Protein AF-A0A1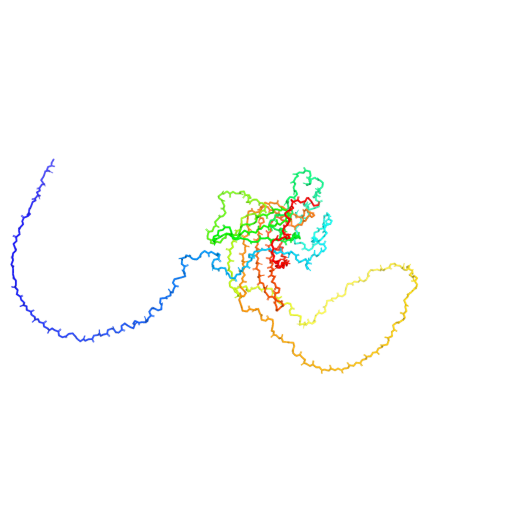F2RBI7-F1 (afdb_monomer)

Foldseek 3Di:
DDDDDDDDDDDDDDDDDDDDDDDDDDDDDPPPPPPPPPPVPPDPDPPQFCQNVDLDDPAFKWFFDPPPPCVQLVDPDAQQDCPLALWDPQLSVQSNPDDLVVCVVVVVLCLCCAQLRVLSHGFMWHWDAPDSFWIWIAGQAARDIEIEGEDDDDDDDDDAAPERHADKYKDKFWPPNDPPPPPPPPPDDDDDDDDDDDDDDDDDDDDDDDDDDDDDDDDDDDDDDPDDDDPDPPPPPRKIKMKMKGARHPWGANGLSRRIAHSRKIKIKIWTWDQDPVRKIKIKIWMWIDGPRTGPHTSIDIIMITHDPHCPRSHHDHRGHD

Secondary structure (DSSP, 8-state):
-------------------------PPP-----------------TT--TTTT-SS---EEEEEE--SSHHHHTSPPPTT--TTS-B-HHHHHHHHH--HHHHHHTT-TTGGGSHHHHTTS-SEEEEEEEETTEEEEEESBT--EEEEEESS-PPPSSSS---TT-EEEEEEE-TT------------------PPPPP-PPPP--PPPP--PPP---------------------TT--EEEEEEESPPSEEEETTTEEE-TT-EEEEEEEEEE-TTS-EEEEEEEEEE-TTTBSS-EEEEEEEEE-SSGGG---B-----

Sequence (322 aa):
MHERTLRKRTLPLLMSAAAFSLTIGTLGYTSVAAQAPAAAAQAPAAGRGAQQAAVIDLTGTWVSVVTEDWRWRMVTPPKGDVSSLPINAEGRRVADTWDPAKDTAEGNACRSYGAAALMRVPGRLRFSWQDENTLKMEADAGTQTRLFRFGDVQPPAGTGDAGWQGFSTAIFEPAGARGFGIPAGGGGGRGGAAPAAPAAGAPAAGAPPAGAPPAAGAGGGRGGGRGAAPAGGGRGPGGGSMRVDTSRLKAGYLRKNGVPYSDRATMIEFFDRMTEPNGDVWFVVTTIVRDPVYINGDFITSTHFKREPNDSKFSPKPCVAS

Solvent-accessible surface area (backbone atoms only — not comparable to full-atom values): 20082 Å² total; per-residue (Å²): 133,82,88,84,89,83,85,89,78,90,85,91,85,85,88,77,90,83,88,79,91,78,89,75,89,74,80,85,79,79,78,78,72,79,75,66,78,75,72,72,72,74,68,79,74,86,82,67,42,50,66,78,66,51,56,62,85,71,69,46,27,28,36,56,47,84,84,54,66,50,72,63,51,78,35,78,47,57,76,57,69,56,81,98,52,49,60,30,74,60,24,48,53,51,16,60,68,52,48,58,69,59,40,45,73,73,66,48,23,51,31,43,48,14,54,88,14,35,80,63,52,72,44,36,40,36,29,44,71,80,51,53,40,30,44,33,38,36,31,17,59,38,61,40,68,41,58,36,32,43,71,99,72,76,74,74,92,77,91,67,58,51,44,50,50,24,42,33,38,35,49,76,40,61,59,82,71,73,80,73,83,66,77,76,83,75,88,77,88,79,94,76,92,77,83,88,80,86,89,79,88,83,86,84,89,82,89,81,88,88,89,79,86,83,88,79,82,89,82,90,80,91,78,91,73,93,71,78,74,79,88,70,85,68,78,62,95,69,47,19,30,40,40,34,46,31,35,39,22,38,58,29,16,61,39,57,39,42,36,52,41,43,47,76,23,37,36,39,35,38,40,39,60,48,70,47,98,88,69,52,43,37,39,37,38,42,38,38,38,41,26,88,75,23,34,78,48,74,43,72,48,71,41,42,30,38,61,46,98,56,62,88,81,67,60,74,37,71,47,61,55,92

pLDDT: mean 74.96, std 27.13, range [26.33, 98.81]

Radius of gyration: 34.88 Å; Cα contacts (8 Å, |Δi|>4): 529; chains: 1; bounding box: 132×64×60 Å

Mean predicted aligned error: 16.41 Å

Nearest PDB structures (foldseek):
  4k02-assembly1_A  TM=5.905E-01  e=1.894E+00  Arabidopsis thaliana
  2q2b-assembly1_A  TM=4.784E-01  e=1.335E+00  Mus musculus
  2qq2-assembly2_H  TM=5.014E-01  e=2.008E+00  Homo sapiens
  2erv-assembly2_B  TM=3.712E-01  e=9.154E+00  Pseudomonas aeruginosa

Structure (mmCIF, N/CA/C/O backbone):
data_AF-A0A1F2RBI7-F1
#
_entry.id   AF-A0A1F2RBI7-F1
#
loop_
_atom_site.group_PDB
_atom_site.id
_atom_site.type_symbol
_atom_site.label_atom_id
_atom_site.label_alt_id
_atom_site.label_comp_id
_atom_site.label_asym_id
_atom_site.label_entity_id
_atom_site.label_seq_id
_atom_site.pdbx_PDB_ins_code
_atom_site.Cartn_x
_atom_site.Cartn_y
_atom_site.Cartn_z
_atom_site.occupancy
_atom_site.B_iso_or_equiv
_atom_site.auth_seq_id
_atom_site.auth_comp_id
_atom_site.auth_asym_id
_atom_site.auth_atom_id
_atom_site.pdbx_PDB_model_num
ATOM 1 N N . MET A 1 1 ? -77.407 20.129 -33.918 1.00 38.94 1 MET A N 1
ATOM 2 C CA . MET A 1 1 ? -78.406 19.120 -33.509 1.00 38.94 1 MET A CA 1
ATOM 3 C C . MET A 1 1 ? -78.231 18.879 -32.016 1.00 38.94 1 MET A C 1
ATOM 5 O O . MET A 1 1 ? -77.104 18.620 -31.631 1.00 38.94 1 MET A O 1
ATOM 9 N N . HIS A 1 2 ? -79.308 19.095 -31.243 1.00 40.28 2 HIS A N 1
ATOM 10 C CA . HIS A 1 2 ? -79.580 18.759 -29.822 1.00 40.28 2 HIS A CA 1
ATOM 11 C C . HIS A 1 2 ? -78.390 18.735 -28.839 1.00 40.28 2 HIS A C 1
ATOM 13 O O . HIS A 1 2 ? -77.538 17.866 -28.922 1.00 40.28 2 HIS A O 1
ATOM 19 N N . GLU A 1 3 ? -78.194 19.673 -27.905 1.00 38.56 3 GLU A N 1
ATOM 20 C CA . GLU A 1 3 ? -79.081 20.275 -26.885 1.00 38.56 3 GLU A CA 1
ATOM 21 C C . GLU A 1 3 ? -79.706 19.273 -25.885 1.00 38.56 3 GLU A C 1
ATOM 23 O O . GLU A 1 3 ? -80.394 18.344 -26.298 1.00 38.56 3 GLU A O 1
ATOM 28 N N . ARG A 1 4 ? -79.557 19.613 -24.584 1.00 45.34 4 ARG A N 1
ATOM 29 C CA . ARG A 1 4 ? -80.299 19.200 -23.360 1.00 45.34 4 ARG A CA 1
ATOM 30 C C . ARG A 1 4 ? -79.550 18.224 -22.437 1.00 45.34 4 ARG A C 1
ATOM 32 O O . ARG A 1 4 ? -79.426 17.053 -22.746 1.00 45.34 4 ARG A O 1
ATOM 39 N N . THR A 1 5 ? -78.884 18.648 -21.351 1.00 43.41 5 THR A N 1
ATOM 40 C CA . THR A 1 5 ? -79.305 19.441 -20.161 1.00 43.41 5 THR A CA 1
ATOM 41 C C . THR A 1 5 ? -80.283 18.690 -19.253 1.00 43.41 5 THR A C 1
ATOM 43 O O . THR A 1 5 ? -81.377 18.382 -19.701 1.00 43.41 5 THR A O 1
ATOM 46 N N . LEU A 1 6 ? -79.912 18.500 -17.973 1.00 46.31 6 LEU A N 1
ATOM 47 C CA . LEU A 1 6 ? -80.677 18.814 -16.736 1.00 46.31 6 LEU A CA 1
ATOM 48 C C . LEU A 1 6 ? -80.031 18.063 -15.545 1.00 46.31 6 LEU A C 1
ATOM 50 O O . LEU A 1 6 ? -80.054 16.844 -15.510 1.00 46.31 6 LEU A O 1
ATOM 54 N N . ARG A 1 7 ? -79.205 18.667 -14.675 1.00 45.25 7 ARG A N 1
ATOM 55 C CA . ARG A 1 7 ? -79.444 19.644 -13.584 1.00 45.25 7 ARG A CA 1
ATOM 56 C C . ARG A 1 7 ? -80.392 19.165 -12.462 1.00 45.25 7 ARG A C 1
ATOM 58 O O . ARG A 1 7 ? -81.574 18.988 -12.716 1.00 45.25 7 ARG A O 1
ATOM 65 N N . LYS A 1 8 ? -79.866 19.306 -11.225 1.00 38.12 8 LYS A N 1
ATOM 66 C CA . LYS A 1 8 ? -80.534 19.704 -9.951 1.00 38.12 8 LYS A CA 1
ATOM 67 C C . LYS A 1 8 ? -81.322 18.589 -9.228 1.00 38.12 8 LYS A C 1
ATOM 69 O O . LYS A 1 8 ? -81.902 17.756 -9.890 1.00 38.12 8 LYS A O 1
ATOM 74 N N . ARG A 1 9 ? -81.451 18.519 -7.894 1.00 45.91 9 ARG A N 1
ATOM 75 C CA . ARG A 1 9 ? -81.135 19.383 -6.730 1.00 45.91 9 ARG A CA 1
ATOM 76 C C . ARG A 1 9 ? -81.413 18.547 -5.447 1.00 45.91 9 ARG A C 1
ATOM 78 O O . ARG A 1 9 ? -82.350 17.764 -5.466 1.00 45.91 9 ARG A O 1
ATOM 85 N N . THR A 1 10 ? -80.630 18.756 -4.377 1.00 41.06 10 THR A N 1
ATOM 86 C CA . THR A 1 10 ? -81.033 19.005 -2.953 1.00 41.06 10 THR A CA 1
ATOM 87 C C . THR A 1 10 ? -82.525 18.824 -2.590 1.00 41.06 10 THR A C 1
ATOM 89 O O . THR A 1 10 ? -83.346 19.350 -3.332 1.00 41.06 10 THR A O 1
ATOM 92 N N . LEU A 1 11 ? -83.001 18.304 -1.443 1.00 36.59 11 LEU A N 1
ATOM 93 C CA . LEU A 1 11 ? -82.505 18.026 -0.070 1.00 36.59 11 LEU A CA 1
ATOM 94 C C . LEU A 1 11 ? -83.680 17.292 0.696 1.00 36.59 11 LEU A C 1
ATOM 96 O O . LEU A 1 11 ? -84.552 16.760 0.019 1.00 36.59 11 LEU A O 1
ATOM 100 N N . PRO A 1 12 ? -83.807 17.349 2.042 1.00 63.62 12 PRO A N 1
ATOM 101 C CA . PRO A 1 12 ? -83.695 16.291 3.071 1.00 63.62 12 PRO A CA 1
ATOM 102 C C . PRO A 1 12 ? -85.041 15.706 3.598 1.00 63.62 12 PRO A C 1
ATOM 104 O O . PRO A 1 12 ? -86.096 16.139 3.161 1.00 63.62 12 PRO A O 1
ATOM 107 N N . LEU A 1 13 ? -85.003 14.785 4.581 1.00 39.41 13 LEU A N 1
ATOM 108 C CA . LEU A 1 13 ? -85.890 14.654 5.778 1.00 39.41 13 LEU A CA 1
ATOM 109 C C . LEU A 1 13 ? -85.641 13.262 6.425 1.00 39.41 13 LEU A C 1
ATOM 111 O O . LEU A 1 13 ? -85.651 12.266 5.716 1.00 39.41 13 LEU A O 1
ATOM 115 N N . LEU A 1 14 ? -85.151 13.157 7.669 1.00 37.91 14 LEU A N 1
ATOM 116 C CA . LEU A 1 14 ? -85.850 13.137 8.978 1.00 37.91 14 LEU A CA 1
ATOM 117 C C . LEU A 1 14 ? -86.466 11.780 9.393 1.00 37.91 14 LEU A C 1
ATOM 119 O O . LEU A 1 14 ? -87.305 11.241 8.686 1.00 37.91 14 LE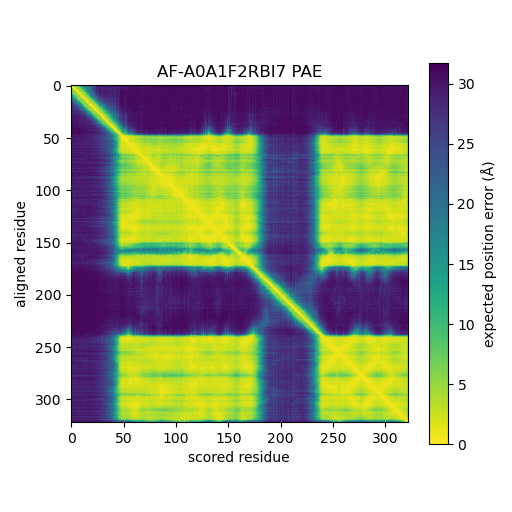U A O 1
ATOM 123 N N . MET A 1 15 ? -86.129 11.396 10.639 1.00 32.00 15 MET A N 1
ATOM 124 C CA . MET A 1 15 ? -86.837 10.493 11.573 1.00 32.00 15 MET A CA 1
ATOM 125 C C . MET A 1 15 ? -86.872 8.995 11.233 1.00 32.00 15 MET A C 1
ATOM 127 O O . MET A 1 15 ? -86.922 8.617 10.078 1.00 32.00 15 MET A O 1
ATOM 131 N N . SER A 1 16 ? -86.925 8.035 12.154 1.00 33.19 16 SER A N 1
ATOM 132 C CA . SER A 1 16 ? -86.711 7.912 13.603 1.00 33.19 16 SER A CA 1
ATOM 133 C C . SER A 1 16 ? -86.818 6.404 13.902 1.00 33.19 16 SER A C 1
ATOM 135 O O . SER A 1 16 ? -87.582 5.713 13.240 1.00 33.19 16 SER A O 1
ATOM 137 N N . ALA A 1 17 ? -86.055 5.938 14.894 1.00 38.84 17 ALA A N 1
ATOM 138 C CA . ALA A 1 17 ? -86.265 4.785 15.786 1.00 38.84 17 ALA A CA 1
ATOM 139 C C . ALA A 1 17 ? -87.112 3.566 15.338 1.00 38.84 17 ALA A C 1
ATOM 141 O O . ALA A 1 17 ? -88.310 3.682 15.119 1.00 38.84 17 ALA A O 1
ATOM 142 N N . ALA A 1 18 ? -86.542 2.362 15.466 1.00 37.06 18 ALA A N 1
ATOM 143 C CA . ALA A 1 18 ? -86.996 1.369 16.453 1.00 37.06 18 ALA A CA 1
ATOM 144 C C . ALA A 1 18 ? -86.119 0.108 16.413 1.00 37.06 18 ALA A C 1
ATOM 146 O O . ALA A 1 18 ? -85.769 -0.408 15.355 1.00 37.06 18 ALA A O 1
ATOM 147 N N . ALA A 1 19 ? -85.770 -0.366 17.604 1.00 45.41 19 ALA A N 1
ATOM 148 C CA . ALA A 1 19 ? -85.013 -1.576 17.856 1.00 45.41 19 ALA A CA 1
ATOM 149 C C . ALA A 1 19 ? -85.820 -2.841 17.533 1.00 45.41 19 ALA A C 1
ATOM 151 O O . ALA A 1 19 ? -87.002 -2.917 17.854 1.00 45.41 19 ALA A O 1
ATOM 152 N N . PHE A 1 20 ? -85.139 -3.869 17.031 1.00 38.97 20 PHE A N 1
ATOM 153 C CA . PHE A 1 20 ? -85.496 -5.259 17.301 1.00 38.97 20 PHE A CA 1
ATOM 154 C C . PHE A 1 20 ? -84.207 -6.057 17.492 1.00 38.97 20 PHE A C 1
ATOM 156 O O . PHE A 1 20 ? -83.477 -6.352 16.547 1.00 38.97 20 PHE A O 1
ATOM 163 N N . SER A 1 21 ? -83.910 -6.356 18.754 1.00 40.97 21 SER A N 1
ATOM 164 C CA . SER A 1 21 ? -82.877 -7.310 19.136 1.00 40.97 21 SER A CA 1
ATOM 165 C C . SE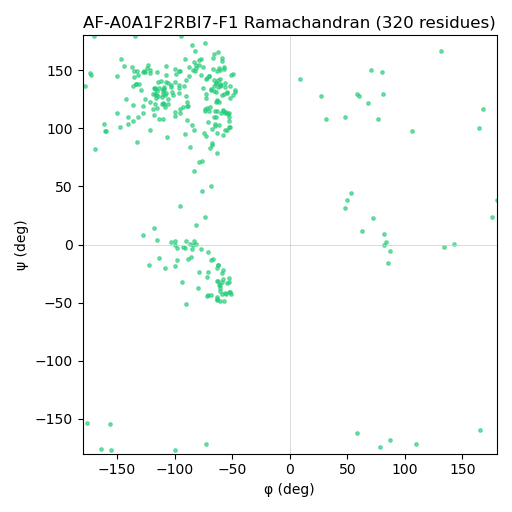R A 1 21 ? -83.366 -8.714 18.800 1.00 40.97 21 SER A C 1
ATOM 167 O O . SER A 1 21 ? -84.344 -9.179 19.381 1.00 40.97 21 SER A O 1
ATOM 169 N N . LEU A 1 22 ? -82.665 -9.402 17.900 1.00 40.25 22 LEU A N 1
ATOM 170 C CA . LEU A 1 22 ? -82.751 -10.851 17.756 1.00 40.25 22 LEU A CA 1
ATOM 171 C C . LEU A 1 22 ? -81.350 -11.429 17.961 1.00 40.25 22 LEU A C 1
ATOM 173 O O . LEU A 1 22 ? -80.493 -11.396 17.082 1.00 40.25 22 LEU A O 1
ATOM 177 N N . THR A 1 23 ? -81.114 -11.917 19.174 1.00 45.06 23 THR A N 1
ATOM 178 C CA . THR A 1 23 ? -79.926 -12.675 19.561 1.00 45.06 23 THR A CA 1
ATOM 179 C C . THR A 1 23 ? -79.976 -14.057 18.919 1.00 45.06 23 THR A C 1
ATOM 181 O O . THR A 1 23 ? -80.720 -14.924 19.374 1.00 45.06 23 THR A O 1
ATOM 184 N N . ILE A 1 24 ? -79.170 -14.272 17.880 1.00 52.47 24 ILE A N 1
ATOM 185 C CA . ILE A 1 24 ? -78.827 -15.608 17.387 1.00 52.47 24 ILE A CA 1
ATOM 186 C C . ILE A 1 24 ? -77.453 -15.949 17.960 1.00 52.47 24 ILE A C 1
ATOM 188 O O . ILE A 1 24 ? -76.462 -15.281 17.669 1.00 52.47 24 ILE A O 1
ATOM 192 N N . GLY A 1 25 ? -77.418 -16.962 18.825 1.00 48.22 25 GLY A N 1
ATOM 193 C CA . GLY A 1 25 ? -76.196 -17.490 19.415 1.00 48.22 25 GLY A CA 1
ATOM 194 C C . GLY A 1 25 ? -75.315 -18.134 18.350 1.00 48.22 25 GLY A C 1
ATOM 195 O O . GLY A 1 25 ? -75.639 -19.197 17.826 1.00 48.22 25 GLY A O 1
ATOM 196 N N . THR A 1 26 ? -74.188 -17.501 18.046 1.00 46.53 26 THR A N 1
ATOM 197 C CA . THR A 1 26 ? -73.107 -18.115 17.276 1.00 46.53 26 THR A CA 1
ATOM 198 C C . THR A 1 26 ? -72.146 -18.812 18.226 1.00 46.53 26 THR A C 1
ATOM 200 O O . THR A 1 26 ? -71.542 -18.173 19.090 1.00 46.53 26 THR A O 1
ATOM 203 N N . LEU A 1 27 ? -72.018 -20.129 18.044 1.00 53.47 27 LEU A N 1
ATOM 204 C CA . LEU A 1 27 ? -70.968 -20.953 18.628 1.00 53.47 27 LEU A CA 1
ATOM 205 C C . LEU A 1 27 ? -69.598 -20.293 18.428 1.00 53.47 27 LEU A C 1
ATOM 207 O O . LEU A 1 27 ? -69.251 -19.862 17.327 1.00 53.47 27 LEU A O 1
ATOM 211 N N . GLY A 1 28 ? -68.827 -20.248 19.511 1.00 45.72 28 GLY A N 1
ATOM 212 C CA . GLY A 1 28 ? -67.467 -19.743 19.515 1.00 45.72 28 GLY A CA 1
ATOM 213 C C . GLY A 1 28 ? -66.540 -20.595 18.653 1.00 45.72 28 GLY A C 1
ATOM 214 O O . GLY A 1 28 ? -66.344 -21.778 18.913 1.00 45.72 28 GLY A O 1
ATOM 215 N N . TYR A 1 29 ? -65.905 -19.945 17.685 1.00 44.59 29 TYR A N 1
ATOM 216 C CA . TYR A 1 29 ? -64.559 -20.288 17.252 1.00 44.59 29 TYR A CA 1
ATOM 217 C C . TYR A 1 29 ? -63.636 -19.191 17.782 1.00 44.59 29 TYR A C 1
ATOM 219 O O . TYR A 1 29 ? -63.467 -18.142 17.164 1.00 44.59 29 TYR A O 1
ATOM 227 N N . THR A 1 30 ? -63.071 -19.396 18.972 1.00 43.00 30 THR A N 1
ATOM 228 C CA . THR A 1 30 ? -61.939 -18.594 19.432 1.00 43.00 30 THR A CA 1
ATOM 229 C C . THR A 1 30 ? -60.710 -19.055 18.667 1.00 43.00 30 THR A C 1
ATOM 231 O O . THR A 1 30 ? -60.052 -20.030 19.027 1.00 43.00 30 THR A O 1
ATOM 234 N N . SER A 1 31 ? -60.384 -18.349 17.590 1.00 48.66 31 SER A N 1
ATOM 235 C CA . SER A 1 31 ? -59.044 -18.405 17.019 1.00 48.66 31 SER A CA 1
ATOM 236 C C . SER A 1 31 ? -58.079 -17.856 18.068 1.00 48.66 31 SER A C 1
ATOM 238 O O . SER A 1 31 ? -57.908 -16.645 18.196 1.00 48.66 31 SER A O 1
ATOM 240 N N . VAL A 1 32 ? -57.459 -18.741 18.850 1.00 47.53 32 VAL A N 1
ATOM 241 C CA . VAL A 1 32 ? -56.245 -18.408 19.596 1.00 47.53 32 VAL A CA 1
ATOM 242 C C . VAL A 1 32 ? -55.160 -18.201 18.546 1.00 47.53 32 VAL A C 1
ATOM 244 O O . VAL A 1 32 ? -54.459 -19.127 18.149 1.00 47.53 32 VAL A O 1
ATOM 247 N N . ALA A 1 33 ? -55.054 -16.974 18.042 1.00 48.56 33 ALA A N 1
ATOM 248 C CA . ALA A 1 33 ? -53.823 -16.526 17.426 1.00 48.56 33 ALA A CA 1
ATOM 249 C C . ALA A 1 33 ? -52.790 -16.498 18.553 1.00 48.56 33 ALA A C 1
ATOM 251 O O . ALA A 1 33 ? -52.819 -15.616 19.410 1.00 48.56 33 ALA A O 1
ATOM 252 N N . ALA A 1 34 ? -51.926 -17.512 18.592 1.00 45.03 34 ALA A N 1
ATOM 253 C CA . ALA A 1 34 ? -50.726 -17.482 19.403 1.00 45.03 34 ALA A CA 1
ATOM 254 C C . ALA A 1 34 ? -49.931 -16.238 18.987 1.00 45.03 34 ALA A C 1
ATOM 256 O O . ALA A 1 34 ? -49.250 -16.228 17.962 1.00 45.03 34 ALA A O 1
ATOM 257 N N . GLN A 1 35 ? -50.063 -15.165 19.764 1.00 49.66 35 GLN A N 1
ATOM 258 C CA . GLN A 1 35 ? -49.126 -14.059 19.737 1.00 49.66 35 GLN A CA 1
ATOM 259 C C . GLN A 1 35 ? -47.829 -14.622 20.307 1.00 49.66 35 GLN A C 1
ATOM 261 O O . GLN A 1 35 ? -47.573 -14.559 21.507 1.00 49.66 35 GLN A O 1
ATOM 266 N N . ALA A 1 36 ? -47.027 -15.240 19.437 1.00 46.41 36 ALA A N 1
ATOM 267 C CA . ALA A 1 36 ? -45.607 -15.345 19.699 1.00 46.41 36 ALA A CA 1
ATOM 268 C C . ALA A 1 36 ? -45.156 -13.926 20.065 1.00 46.41 36 ALA A C 1
ATOM 270 O O . ALA A 1 36 ? -45.512 -12.996 19.327 1.00 46.41 36 ALA A O 1
ATOM 271 N N . PRO A 1 37 ? -44.449 -13.711 21.190 1.00 44.50 37 PRO A N 1
ATOM 272 C CA . PRO A 1 37 ? -43.827 -12.424 21.403 1.00 44.50 37 PRO A CA 1
ATOM 273 C C . PRO A 1 37 ? -42.971 -12.209 20.164 1.00 44.50 37 PRO A C 1
ATOM 275 O O . PRO A 1 37 ? -42.055 -12.987 19.889 1.00 44.50 37 PRO A O 1
ATOM 278 N N . ALA A 1 38 ? -43.337 -11.208 19.366 1.00 46.47 38 ALA A N 1
ATOM 279 C CA . ALA A 1 38 ? -42.431 -10.658 18.394 1.00 46.47 38 ALA A CA 1
ATOM 280 C C . ALA A 1 38 ? -41.252 -10.195 19.243 1.00 46.47 38 ALA A C 1
ATOM 282 O O . ALA A 1 38 ? -41.288 -9.123 19.846 1.00 46.47 38 ALA A O 1
ATOM 283 N N . ALA A 1 39 ? -40.241 -11.057 19.375 1.00 45.59 39 ALA A N 1
ATOM 284 C CA . ALA A 1 39 ? -38.898 -10.614 19.631 1.00 45.59 39 ALA A CA 1
ATOM 285 C C . ALA A 1 39 ? -38.694 -9.594 18.527 1.00 45.59 39 ALA A C 1
ATOM 287 O O . ALA A 1 39 ? -38.602 -9.959 17.353 1.00 45.59 39 ALA A O 1
ATOM 288 N N . ALA A 1 40 ? -38.818 -8.318 18.890 1.00 46.09 40 ALA A N 1
ATOM 289 C CA . ALA A 1 40 ? -38.440 -7.231 18.032 1.00 46.09 40 ALA A CA 1
ATOM 290 C C . ALA A 1 40 ? -37.000 -7.561 17.678 1.00 46.09 40 ALA A C 1
ATOM 292 O O . ALA A 1 40 ? -36.102 -7.396 18.502 1.00 46.09 40 ALA A O 1
ATOM 293 N N . ALA A 1 41 ? -36.809 -8.153 16.498 1.00 44.12 41 ALA A N 1
ATOM 294 C CA . ALA A 1 41 ? -35.519 -8.223 15.873 1.00 44.12 41 ALA A CA 1
ATOM 295 C C . ALA A 1 41 ? -35.088 -6.767 15.873 1.00 44.12 41 ALA A C 1
ATOM 297 O O . ALA A 1 41 ? -35.714 -5.945 15.198 1.00 44.12 41 ALA A O 1
ATOM 298 N N . GLN A 1 42 ? -34.142 -6.419 16.751 1.00 41.31 42 GLN A N 1
ATOM 299 C CA . GLN A 1 42 ? -33.546 -5.105 16.709 1.00 41.31 42 GLN A CA 1
ATOM 300 C C . GLN A 1 42 ? -33.072 -4.955 15.272 1.00 41.31 42 GLN A C 1
ATOM 302 O O . GLN A 1 42 ? -32.171 -5.673 14.834 1.00 41.31 42 GLN A O 1
ATOM 307 N N . ALA A 1 43 ? -33.741 -4.080 14.521 1.00 39.03 43 ALA A N 1
ATOM 308 C CA . ALA A 1 43 ? -33.221 -3.625 13.252 1.00 39.03 43 ALA A CA 1
ATOM 309 C C . ALA A 1 43 ? -31.757 -3.239 13.519 1.00 39.03 43 ALA A C 1
ATOM 311 O O . ALA A 1 43 ? -31.501 -2.580 14.539 1.00 39.03 43 ALA A O 1
ATOM 312 N N . PRO A 1 44 ? -30.789 -3.693 12.700 1.00 43.91 44 PRO A N 1
ATOM 313 C CA . PRO A 1 44 ? -29.408 -3.279 12.881 1.00 43.91 44 PRO A CA 1
ATOM 314 C C . PRO A 1 44 ? -29.425 -1.759 12.940 1.00 43.91 44 PRO A C 1
ATOM 316 O O . PRO A 1 44 ? -30.060 -1.126 12.098 1.00 43.91 44 PRO A O 1
ATOM 319 N N . ALA A 1 45 ? -28.849 -1.196 14.003 1.00 44.69 45 ALA A N 1
ATOM 320 C CA . ALA A 1 45 ? -28.925 0.227 14.275 1.00 44.69 45 ALA A CA 1
ATOM 321 C C . ALA A 1 45 ? -28.470 1.007 13.034 1.00 44.69 45 ALA A C 1
ATOM 323 O O . ALA A 1 45 ? -27.275 1.129 12.770 1.00 44.69 45 ALA A O 1
ATOM 324 N N . ALA A 1 46 ? -29.428 1.532 12.271 1.00 53.06 46 ALA A N 1
ATOM 325 C CA . ALA A 1 46 ? -29.166 2.568 11.297 1.00 53.06 46 ALA A CA 1
ATOM 326 C C . ALA A 1 46 ? -28.707 3.780 12.113 1.00 53.06 46 ALA A C 1
ATOM 328 O O . ALA A 1 46 ? -29.514 4.387 12.815 1.00 53.06 46 ALA A O 1
ATOM 329 N N . GLY A 1 47 ? -27.400 4.060 12.116 1.00 57.56 47 GLY A N 1
ATOM 330 C CA . GLY A 1 47 ? -26.864 5.258 12.770 1.00 57.56 47 GLY A CA 1
ATOM 331 C C . GLY A 1 47 ? -25.523 5.144 13.494 1.00 57.56 47 GLY A C 1
ATOM 332 O O . GLY A 1 47 ? -25.084 6.152 14.034 1.00 57.56 47 GLY A O 1
ATOM 333 N N . ARG A 1 48 ? -24.841 3.990 13.531 1.00 73.56 48 ARG A N 1
ATOM 334 C CA . ARG A 1 48 ? -23.442 3.948 14.006 1.00 73.56 48 ARG A CA 1
ATOM 335 C C . ARG A 1 48 ? -22.495 4.024 12.813 1.00 73.56 48 ARG A C 1
ATOM 337 O O . ARG A 1 48 ? -22.470 3.098 12.008 1.00 73.56 48 ARG A O 1
ATOM 344 N N . GLY A 1 49 ? -21.737 5.116 12.703 1.00 89.25 49 GLY A N 1
ATOM 345 C CA . GLY A 1 49 ? -20.666 5.236 11.711 1.00 89.25 49 GLY A CA 1
ATOM 346 C C . GLY A 1 49 ? -19.612 4.137 11.874 1.00 89.25 49 GLY A C 1
ATOM 347 O O . GLY A 1 49 ? -19.473 3.548 12.953 1.00 89.25 49 GLY A O 1
ATOM 348 N N . ALA A 1 50 ? -18.865 3.847 10.810 1.00 94.38 50 ALA A N 1
ATOM 349 C CA . ALA A 1 50 ? -17.898 2.750 10.775 1.00 94.38 50 ALA A CA 1
ATOM 350 C C . ALA A 1 50 ? -16.861 2.808 11.906 1.00 94.38 50 ALA A C 1
ATOM 352 O O . ALA A 1 50 ? -16.478 1.766 12.434 1.00 94.38 50 ALA A O 1
ATOM 353 N N . GLN A 1 51 ? -16.474 4.007 12.344 1.00 94.88 51 GLN A N 1
ATOM 354 C CA . GLN A 1 51 ? -15.609 4.206 13.506 1.00 94.88 51 GLN A CA 1
ATOM 355 C C . GLN A 1 51 ? -16.160 3.552 14.781 1.00 94.88 51 GLN A C 1
ATOM 357 O O . GLN A 1 51 ? -15.411 2.923 15.525 1.00 94.88 51 GLN A O 1
ATOM 362 N N . GLN A 1 52 ? -17.464 3.672 15.035 1.00 92.50 52 GLN A N 1
ATOM 363 C CA . GLN A 1 52 ? -18.115 3.080 16.209 1.00 92.50 52 GLN A CA 1
ATOM 364 C C . GLN A 1 52 ? -18.384 1.579 16.033 1.00 92.50 52 GLN A C 1
ATOM 366 O O . GLN A 1 52 ? -18.527 0.859 17.019 1.00 92.50 52 GLN A O 1
ATOM 371 N N . ALA A 1 53 ? -18.473 1.109 14.787 1.00 90.88 53 ALA A N 1
ATOM 372 C CA . ALA A 1 53 ? -18.687 -0.294 14.440 1.00 90.88 53 ALA A CA 1
ATOM 373 C C . ALA A 1 53 ? -17.377 -1.091 14.269 1.00 90.88 53 ALA A C 1
ATOM 375 O O . ALA A 1 53 ? -17.414 -2.266 13.899 1.00 90.88 53 ALA A O 1
ATOM 376 N N . ALA A 1 54 ? -16.222 -0.464 14.510 1.00 92.19 54 ALA A N 1
ATOM 377 C CA . ALA A 1 54 ? -14.919 -1.059 14.268 1.00 92.19 54 ALA A CA 1
ATOM 378 C C . ALA A 1 54 ? -14.671 -2.300 15.141 1.00 92.19 54 ALA A C 1
ATOM 380 O O . ALA A 1 54 ? -14.701 -2.239 16.369 1.00 92.19 54 ALA A O 1
ATOM 381 N N . VAL A 1 55 ? -14.379 -3.432 14.494 1.00 91.00 55 VAL A N 1
ATOM 382 C CA . VAL A 1 55 ? -14.005 -4.694 15.172 1.00 91.00 55 VAL A CA 1
ATOM 383 C C . VAL A 1 55 ? -12.501 -4.800 15.437 1.00 91.00 55 VAL A C 1
ATOM 385 O O . VAL A 1 55 ? -12.062 -5.674 16.181 1.00 91.00 55 VAL A O 1
ATOM 388 N N . ILE A 1 56 ? -11.709 -3.916 14.825 1.00 92.94 56 ILE A N 1
ATOM 389 C CA . ILE A 1 56 ? -10.293 -3.696 15.120 1.00 92.94 56 ILE A CA 1
ATOM 390 C C . ILE A 1 56 ? -10.023 -2.193 15.186 1.00 92.94 56 ILE A C 1
ATOM 392 O O . ILE A 1 56 ? -10.579 -1.428 14.402 1.00 92.94 56 ILE A O 1
ATOM 396 N N . ASP A 1 57 ? -9.131 -1.778 16.082 1.00 94.06 57 ASP A N 1
ATOM 397 C CA . ASP A 1 57 ? -8.665 -0.394 16.168 1.00 94.06 57 ASP A CA 1
ATOM 398 C C . ASP A 1 57 ? -7.206 -0.287 15.709 1.00 94.06 57 ASP A C 1
ATOM 400 O O . ASP A 1 57 ? -6.283 -0.743 16.393 1.00 94.06 57 ASP A O 1
ATOM 404 N N . LEU A 1 58 ? -7.011 0.303 14.529 1.00 97.50 58 LEU A N 1
ATOM 405 C CA . LEU A 1 58 ? -5.695 0.566 13.948 1.00 97.50 58 LEU A CA 1
ATOM 406 C C . LEU A 1 58 ? -5.142 1.946 14.324 1.00 97.50 58 LEU A C 1
ATOM 408 O O . LEU A 1 58 ? -4.025 2.254 13.924 1.00 97.50 58 LEU A O 1
ATOM 412 N N . THR A 1 59 ? -5.875 2.790 15.056 1.00 98.25 59 THR A N 1
ATOM 413 C CA . THR A 1 59 ? -5.450 4.173 15.310 1.00 98.25 59 THR A CA 1
ATOM 414 C C . THR A 1 59 ? -4.111 4.266 16.056 1.00 98.25 59 THR A C 1
ATOM 416 O O . THR A 1 59 ? -3.779 3.469 16.944 1.00 98.25 59 THR A O 1
ATOM 419 N N . GLY A 1 60 ? -3.318 5.269 15.670 1.00 98.12 60 GLY A N 1
ATOM 420 C CA . GLY A 1 60 ? -1.971 5.512 16.186 1.00 98.12 60 GLY A CA 1
ATOM 421 C C . GLY A 1 60 ? -0.868 5.220 15.170 1.00 98.12 60 GLY A C 1
ATOM 422 O O . GLY A 1 60 ? -1.125 4.995 13.984 1.00 98.12 60 GLY A O 1
ATOM 423 N N . THR A 1 61 ? 0.374 5.261 15.651 1.00 98.75 61 THR A N 1
ATOM 424 C CA . THR A 1 61 ? 1.580 5.067 14.840 1.00 98.75 61 THR A CA 1
ATOM 425 C C . THR A 1 61 ? 2.119 3.647 14.972 1.00 98.75 61 THR A C 1
ATOM 427 O O . THR A 1 61 ? 2.162 3.071 16.060 1.00 98.75 61 THR A O 1
ATOM 430 N N . TRP A 1 62 ? 2.569 3.094 13.852 1.00 98.75 62 TRP A N 1
ATOM 431 C CA . TRP A 1 62 ? 3.076 1.737 13.735 1.00 98.75 62 TRP A CA 1
ATOM 432 C C . TRP A 1 62 ? 4.372 1.726 12.944 1.00 98.75 62 TRP A C 1
ATOM 434 O O . TRP A 1 62 ? 4.485 2.411 11.930 1.00 98.75 62 TRP A O 1
ATOM 444 N N . VAL A 1 63 ? 5.344 0.938 13.386 1.00 98.50 63 VAL A N 1
ATOM 445 C CA . VAL A 1 63 ? 6.635 0.777 12.719 1.00 98.50 63 VAL A CA 1
ATOM 446 C C . VAL A 1 63 ? 6.682 -0.540 11.964 1.00 98.50 63 VAL A C 1
ATOM 448 O O . VAL A 1 63 ? 6.262 -1.573 12.484 1.00 98.50 63 VAL A O 1
ATOM 451 N N . SER A 1 64 ? 7.192 -0.505 10.734 1.00 97.75 64 SER A N 1
ATOM 452 C CA . SER A 1 64 ? 7.435 -1.712 9.950 1.00 97.75 64 SER A CA 1
ATOM 453 C C . SER A 1 64 ? 8.495 -2.577 10.628 1.00 97.75 64 SER A C 1
ATOM 455 O O . SER A 1 64 ? 9.575 -2.099 10.979 1.00 97.75 64 SER A O 1
ATOM 457 N N . VAL A 1 65 ? 8.190 -3.862 10.771 1.00 96.81 65 VAL A N 1
ATOM 458 C CA . VAL A 1 65 ? 9.136 -4.888 11.200 1.00 96.81 65 VAL A CA 1
ATOM 459 C C . VAL A 1 65 ? 9.336 -5.828 10.023 1.00 96.81 65 VAL A C 1
ATOM 461 O O . VAL A 1 65 ? 8.434 -6.567 9.644 1.00 96.81 65 VAL A O 1
ATOM 464 N N . VAL A 1 66 ? 10.512 -5.750 9.406 1.00 95.00 66 VAL A N 1
ATOM 465 C CA . VAL A 1 66 ? 10.828 -6.503 8.188 1.00 95.00 66 VAL A CA 1
ATOM 466 C C . VAL A 1 66 ? 11.274 -7.910 8.576 1.00 95.00 66 VAL A C 1
ATOM 468 O O . VAL A 1 66 ? 12.424 -8.112 8.965 1.00 95.00 66 VAL A O 1
ATOM 471 N N . THR A 1 67 ? 10.357 -8.871 8.489 1.00 89.06 67 THR A N 1
ATOM 472 C CA . THR A 1 67 ? 10.624 -10.301 8.743 1.00 89.06 67 THR A CA 1
ATOM 473 C C . THR A 1 67 ? 10.613 -11.121 7.454 1.00 89.06 67 THR A C 1
ATOM 475 O O . THR A 1 67 ? 11.196 -12.201 7.390 1.00 89.06 67 THR A O 1
ATOM 478 N N . GLU A 1 68 ? 9.990 -10.584 6.411 1.00 87.62 68 GLU A N 1
ATOM 479 C CA . GLU A 1 68 ? 9.837 -11.156 5.083 1.00 87.62 68 GLU A CA 1
ATOM 480 C C . GLU A 1 68 ? 10.720 -10.448 4.053 1.00 87.62 68 GLU A C 1
ATOM 482 O O . GLU A 1 68 ? 11.027 -9.262 4.194 1.00 87.62 68 GLU A O 1
ATOM 487 N N . ASP A 1 69 ? 11.089 -11.160 2.981 1.00 86.75 69 ASP A N 1
ATOM 488 C CA . ASP A 1 69 ? 11.710 -10.575 1.784 1.00 86.75 69 ASP A CA 1
ATOM 489 C C . ASP A 1 69 ? 12.869 -9.607 2.080 1.00 86.75 69 ASP A C 1
ATOM 491 O O . ASP A 1 69 ? 13.088 -8.649 1.336 1.00 86.75 69 ASP A O 1
ATOM 495 N N . TRP A 1 70 ? 13.616 -9.839 3.169 1.00 90.38 70 TRP A N 1
ATOM 496 C CA . TRP A 1 70 ? 14.562 -8.864 3.723 1.00 90.38 70 TRP A CA 1
ATOM 497 C C . TRP A 1 70 ? 15.515 -8.322 2.653 1.00 90.38 70 TRP A C 1
ATOM 499 O O . TRP A 1 70 ? 15.705 -7.110 2.539 1.00 90.38 70 TRP A O 1
ATOM 509 N N . ARG A 1 71 ? 16.020 -9.220 1.792 1.00 88.12 71 ARG A N 1
ATOM 510 C CA . ARG A 1 71 ? 16.888 -8.904 0.647 1.00 88.12 71 ARG A CA 1
ATOM 511 C C . ARG A 1 71 ? 16.305 -7.821 -0.264 1.00 88.12 71 ARG A C 1
ATOM 513 O O . ARG A 1 71 ? 17.061 -6.986 -0.731 1.00 88.12 71 ARG A O 1
ATOM 520 N N . TRP A 1 72 ? 15.003 -7.847 -0.536 1.00 89.12 72 TRP A N 1
ATOM 521 C CA . TRP A 1 72 ? 14.336 -6.918 -1.455 1.00 89.12 72 TRP A CA 1
ATOM 522 C C . TRP A 1 72 ? 13.658 -5.740 -0.744 1.00 89.12 72 TRP A C 1
ATOM 524 O O . TRP A 1 72 ? 13.259 -4.782 -1.405 1.00 89.12 72 TRP A O 1
ATOM 534 N N . ARG A 1 73 ? 13.497 -5.810 0.585 1.00 91.44 73 ARG A N 1
ATOM 535 C CA . ARG A 1 73 ? 12.900 -4.744 1.403 1.00 91.44 73 ARG A CA 1
ATOM 536 C C . ARG A 1 73 ? 13.925 -3.788 2.002 1.00 91.44 73 ARG A C 1
ATOM 538 O O . ARG A 1 73 ? 13.620 -2.608 2.146 1.00 91.44 73 ARG A O 1
ATOM 545 N N . MET A 1 74 ? 15.119 -4.279 2.326 1.00 91.25 74 MET A N 1
ATOM 546 C CA . MET A 1 74 ? 16.201 -3.475 2.908 1.00 91.25 74 MET A CA 1
ATOM 547 C C . MET A 1 74 ? 17.254 -3.048 1.885 1.00 91.25 74 MET A C 1
ATOM 549 O O . MET A 1 74 ? 17.991 -2.097 2.134 1.00 91.25 74 MET A O 1
ATOM 553 N N . VAL A 1 75 ? 17.313 -3.719 0.734 1.00 89.19 75 VAL A N 1
ATOM 554 C CA . VAL A 1 75 ? 18.229 -3.400 -0.363 1.00 89.19 75 VAL A CA 1
ATOM 555 C C . VAL A 1 75 ? 17.421 -3.297 -1.650 1.00 89.19 75 VAL A C 1
ATOM 557 O O . VAL A 1 75 ? 16.593 -4.165 -1.937 1.00 89.19 75 VAL A O 1
ATOM 560 N N . THR A 1 76 ? 17.647 -2.238 -2.433 1.00 88.56 76 THR A N 1
ATOM 561 C CA . THR A 1 76 ? 17.041 -2.137 -3.764 1.00 88.56 76 THR A CA 1
ATOM 562 C C . THR A 1 76 ? 17.539 -3.312 -4.615 1.00 88.56 76 THR A C 1
ATOM 564 O O . THR A 1 76 ? 18.754 -3.469 -4.772 1.00 88.56 76 THR A O 1
ATOM 567 N N . PRO A 1 77 ? 16.643 -4.157 -5.158 1.00 89.25 77 PRO A N 1
ATOM 568 C CA . PRO A 1 77 ? 17.059 -5.268 -6.003 1.00 89.25 77 PRO A CA 1
ATOM 569 C C . PRO A 1 77 ? 17.785 -4.758 -7.259 1.00 89.25 77 PRO A C 1
ATOM 571 O O . PRO A 1 77 ? 17.460 -3.675 -7.748 1.00 89.25 77 PRO A O 1
ATOM 574 N N . PRO A 1 78 ? 18.712 -5.531 -7.849 1.00 90.88 78 PRO A N 1
ATOM 575 C CA . PRO A 1 78 ? 19.292 -5.171 -9.135 1.00 90.88 78 PRO A CA 1
ATOM 576 C C . PRO A 1 78 ? 18.217 -4.992 -10.212 1.00 90.88 78 PRO A C 1
ATOM 578 O O . PRO A 1 78 ? 17.167 -5.651 -10.191 1.00 90.88 78 PRO A O 1
ATOM 581 N N . LYS A 1 79 ? 18.501 -4.136 -11.198 1.00 90.81 79 LYS A N 1
ATOM 582 C CA . LYS A 1 79 ? 17.708 -4.071 -12.428 1.00 90.81 79 LYS A CA 1
ATOM 583 C C . LYS A 1 79 ? 17.579 -5.477 -13.017 1.00 90.81 79 LYS A C 1
ATOM 585 O O . LYS A 1 79 ? 18.545 -6.235 -13.062 1.00 90.81 79 LYS A O 1
ATOM 590 N N . GLY A 1 80 ? 16.374 -5.819 -13.455 1.00 89.69 80 GLY A N 1
ATOM 591 C CA . GLY A 1 80 ? 16.097 -7.116 -14.053 1.00 89.69 80 GLY A CA 1
ATOM 592 C C . GLY A 1 80 ? 15.783 -8.232 -13.049 1.00 89.69 80 GLY A C 1
ATOM 593 O O . GLY A 1 80 ? 15.178 -9.222 -13.452 1.00 89.69 80 GLY A O 1
ATOM 594 N N . ASP A 1 81 ? 16.080 -8.079 -11.752 1.00 92.81 81 ASP A N 1
ATOM 595 C CA . ASP A 1 81 ? 15.670 -9.070 -10.750 1.00 92.81 81 ASP A CA 1
ATOM 596 C C . ASP A 1 81 ? 14.135 -9.102 -10.652 1.00 92.81 81 ASP A C 1
ATOM 598 O O . ASP A 1 81 ? 13.497 -8.127 -10.249 1.00 92.81 81 ASP A O 1
ATOM 602 N N . VAL A 1 82 ? 13.533 -10.231 -11.030 1.00 94.19 82 VAL A N 1
ATOM 603 C CA . VAL A 1 82 ? 12.087 -10.523 -10.942 1.00 94.19 82 VAL A CA 1
ATOM 604 C C . VAL A 1 82 ? 11.782 -11.709 -10.027 1.00 94.19 82 VAL A C 1
ATOM 606 O O . VAL A 1 82 ? 10.668 -12.218 -10.010 1.00 94.19 82 VAL A O 1
ATOM 609 N N . SER A 1 83 ? 12.761 -12.135 -9.227 1.00 91.94 83 SER A N 1
ATOM 610 C CA . SER A 1 83 ? 12.631 -13.295 -8.343 1.00 91.94 83 SER A CA 1
ATOM 611 C C . SER A 1 83 ? 11.436 -13.144 -7.400 1.00 91.94 83 SER A C 1
ATOM 613 O O . SER A 1 83 ? 11.195 -12.050 -6.883 1.00 91.94 83 SER A O 1
ATOM 615 N N . SER A 1 84 ? 10.702 -14.239 -7.188 1.00 88.06 84 SER A N 1
ATOM 616 C CA . SER A 1 84 ? 9.497 -14.312 -6.341 1.00 88.06 84 SER A CA 1
ATOM 617 C C . SER A 1 84 ? 8.306 -13.454 -6.790 1.00 88.06 84 SER A C 1
ATOM 619 O O . SER A 1 84 ? 7.347 -13.308 -6.035 1.00 88.06 84 SER A O 1
ATOM 621 N N . LEU A 1 85 ? 8.329 -12.902 -8.008 1.00 93.88 85 LEU A N 1
ATOM 622 C CA . LEU A 1 85 ? 7.173 -12.235 -8.605 1.00 93.88 85 LEU A CA 1
ATOM 623 C C . LEU A 1 85 ? 6.520 -13.141 -9.656 1.00 93.88 85 LEU A C 1
ATOM 625 O O . LEU A 1 85 ? 7.236 -13.714 -10.480 1.00 93.88 85 LEU A O 1
ATOM 629 N N . PRO A 1 86 ? 5.178 -13.230 -9.704 1.00 96.25 86 PRO A N 1
ATOM 630 C CA . PRO A 1 86 ? 4.456 -13.977 -10.735 1.00 96.25 86 PRO A CA 1
ATOM 631 C C . PRO A 1 86 ? 4.435 -13.216 -12.075 1.00 96.25 86 PRO A C 1
ATOM 633 O O . PRO A 1 86 ? 3.387 -13.068 -12.697 1.00 96.25 86 PRO A O 1
ATOM 636 N N . ILE A 1 87 ? 5.575 -12.679 -12.513 1.00 96.81 87 ILE A N 1
ATOM 637 C CA . ILE A 1 87 ? 5.670 -11.805 -13.685 1.00 96.81 87 ILE A CA 1
ATOM 638 C C . ILE A 1 87 ? 5.480 -12.587 -14.988 1.00 96.81 87 ILE A C 1
ATOM 640 O O . ILE A 1 87 ? 5.934 -13.724 -15.124 1.00 96.81 87 ILE A O 1
ATOM 644 N N . ASN A 1 88 ? 4.817 -11.970 -15.961 1.00 97.44 88 ASN A N 1
ATOM 645 C CA . ASN A 1 88 ? 4.661 -12.524 -17.301 1.00 97.44 88 ASN A CA 1
ATOM 646 C C . ASN A 1 88 ? 5.739 -11.996 -18.266 1.00 97.44 88 ASN A C 1
ATOM 648 O O . ASN A 1 88 ? 6.606 -11.206 -17.885 1.00 97.44 88 ASN A O 1
ATOM 652 N N . ALA A 1 89 ? 5.702 -12.441 -19.526 1.00 97.69 89 ALA A N 1
ATOM 653 C CA . ALA A 1 89 ? 6.687 -12.041 -20.532 1.00 97.69 89 ALA A CA 1
ATOM 654 C C . ALA A 1 89 ? 6.698 -10.522 -20.789 1.00 97.69 89 ALA A C 1
ATOM 656 O O . ALA A 1 89 ? 7.766 -9.935 -20.950 1.00 97.69 89 ALA A O 1
ATOM 657 N N . GLU A 1 90 ? 5.531 -9.874 -20.775 1.00 97.75 90 GLU A N 1
ATOM 658 C CA . GLU A 1 90 ? 5.421 -8.431 -20.994 1.00 97.75 90 GLU A CA 1
ATOM 659 C C . GLU A 1 90 ? 5.950 -7.636 -19.792 1.00 97.75 90 GLU A C 1
ATOM 661 O O . GLU A 1 90 ? 6.752 -6.718 -19.958 1.00 97.75 90 GLU A O 1
ATOM 666 N N . GLY A 1 91 ? 5.603 -8.036 -18.566 1.00 97.00 91 GLY A N 1
ATOM 667 C CA . GLY A 1 91 ? 6.155 -7.437 -17.351 1.00 97.00 91 GLY A CA 1
ATOM 668 C C . GLY A 1 91 ? 7.673 -7.595 -17.277 1.00 97.00 91 GLY A C 1
ATOM 669 O O . GLY A 1 91 ? 8.378 -6.650 -16.918 1.00 97.00 91 GLY A O 1
ATOM 670 N N . ARG A 1 92 ? 8.194 -8.765 -17.675 1.00 96.81 92 ARG A N 1
ATOM 671 C CA . ARG A 1 92 ? 9.635 -9.038 -17.764 1.00 96.81 92 ARG A CA 1
ATOM 672 C C . ARG A 1 92 ? 10.317 -8.094 -18.748 1.00 96.81 92 ARG A C 1
ATOM 674 O O . ARG A 1 92 ? 11.306 -7.460 -18.387 1.00 96.81 92 ARG A O 1
ATOM 681 N N . ARG A 1 93 ? 9.749 -7.955 -19.949 1.00 95.94 93 ARG A N 1
ATOM 682 C CA . ARG A 1 93 ? 10.239 -7.050 -20.994 1.00 95.94 93 ARG A CA 1
ATOM 683 C C . ARG A 1 93 ? 10.308 -5.609 -20.490 1.00 95.94 93 ARG A C 1
ATOM 685 O O . ARG A 1 93 ? 11.344 -4.967 -20.639 1.00 95.94 93 ARG A O 1
ATOM 692 N N . VAL A 1 94 ? 9.242 -5.109 -19.861 1.00 95.06 94 VAL A N 1
ATOM 693 C CA . VAL A 1 94 ? 9.206 -3.742 -19.316 1.00 95.06 94 VAL A CA 1
ATOM 694 C C . VAL A 1 94 ? 10.251 -3.559 -18.211 1.00 95.06 94 VAL A C 1
ATOM 696 O O . VAL A 1 94 ? 11.030 -2.606 -18.277 1.00 95.06 94 VAL A O 1
ATOM 699 N N . ALA A 1 95 ? 10.337 -4.492 -17.257 1.00 94.69 95 ALA A N 1
ATOM 700 C CA . ALA A 1 95 ? 11.315 -4.441 -16.169 1.00 94.69 95 ALA A CA 1
ATOM 701 C C . ALA A 1 95 ? 12.775 -4.452 -16.671 1.00 94.69 95 ALA A C 1
ATOM 703 O O . ALA A 1 95 ? 13.630 -3.775 -16.102 1.00 94.69 95 ALA A O 1
ATOM 704 N N . ASP A 1 96 ? 13.075 -5.171 -17.757 1.00 94.44 96 ASP A N 1
ATOM 705 C CA . ASP A 1 96 ? 14.414 -5.186 -18.370 1.00 94.44 96 ASP A CA 1
ATOM 706 C C . ASP A 1 96 ? 14.768 -3.893 -19.101 1.00 94.44 96 ASP A C 1
ATOM 708 O O . ASP A 1 96 ? 15.939 -3.509 -19.178 1.00 94.44 96 ASP A O 1
ATOM 712 N N . THR A 1 97 ? 13.764 -3.185 -19.610 1.00 93.81 97 THR A N 1
ATOM 713 C CA . THR A 1 97 ? 13.960 -1.887 -20.267 1.00 93.81 97 THR A CA 1
ATOM 714 C C . THR A 1 97 ? 13.970 -0.705 -19.302 1.00 93.81 97 THR A C 1
ATOM 716 O O . THR A 1 97 ? 14.352 0.389 -19.708 1.00 93.81 97 THR A O 1
ATOM 719 N N . TRP A 1 98 ? 13.601 -0.907 -18.033 1.00 94.44 98 TRP A N 1
ATOM 720 C CA . TRP A 1 98 ? 13.590 0.158 -17.031 1.00 94.44 98 TRP A CA 1
ATOM 721 C C . TRP A 1 98 ? 14.988 0.752 -16.817 1.00 94.44 98 TRP A C 1
ATOM 723 O O . TRP A 1 98 ? 15.983 0.029 -16.756 1.00 94.44 98 TRP A O 1
ATOM 733 N N . ASP A 1 99 ? 15.072 2.072 -16.704 1.00 91.81 99 ASP A N 1
ATOM 734 C CA . ASP A 1 99 ? 16.315 2.807 -16.483 1.00 91.81 99 ASP A CA 1
ATOM 735 C C . ASP A 1 99 ? 16.143 3.728 -15.260 1.00 91.81 99 ASP A C 1
ATOM 737 O O . ASP A 1 99 ? 15.355 4.674 -15.337 1.00 91.81 99 ASP A O 1
ATOM 741 N N . PRO A 1 100 ? 16.862 3.481 -14.146 1.00 90.69 100 PRO A N 1
ATOM 742 C CA . PRO A 1 100 ? 16.742 4.283 -12.927 1.00 90.69 100 PRO A CA 1
ATOM 743 C C . PRO A 1 100 ? 17.124 5.754 -13.127 1.00 90.69 100 PRO A C 1
ATOM 745 O O . PRO A 1 100 ? 16.521 6.640 -12.516 1.00 90.69 100 PRO A O 1
ATOM 748 N N . ALA A 1 101 ? 18.107 6.042 -13.988 1.00 91.12 101 ALA A N 1
ATOM 749 C CA . ALA A 1 101 ? 18.559 7.409 -14.226 1.00 91.12 101 ALA A CA 1
ATOM 750 C C . ALA A 1 101 ? 17.496 8.197 -14.998 1.00 91.12 101 ALA A C 1
ATOM 752 O O . ALA A 1 101 ? 17.158 9.322 -14.623 1.00 91.12 101 ALA A O 1
ATOM 753 N N . LYS A 1 102 ? 16.913 7.574 -16.028 1.00 91.62 102 LYS A N 1
ATOM 754 C CA . LYS A 1 102 ? 15.790 8.146 -16.776 1.00 91.62 102 LYS A CA 1
ATOM 755 C C . LYS A 1 102 ? 14.557 8.330 -15.891 1.00 91.62 102 LYS A C 1
ATOM 757 O O . LYS A 1 102 ? 13.953 9.397 -15.913 1.00 91.62 102 LYS A O 1
ATOM 762 N N . ASP A 1 103 ? 14.216 7.330 -15.080 1.00 90.19 103 ASP A N 1
ATOM 763 C CA . ASP A 1 103 ? 13.072 7.388 -14.164 1.00 90.19 103 ASP A CA 1
ATOM 764 C C . ASP A 1 103 ? 13.205 8.555 -13.172 1.00 90.19 103 ASP A C 1
ATOM 766 O O . ASP A 1 103 ? 12.266 9.324 -12.959 1.00 90.19 103 ASP A O 1
ATOM 770 N N . THR A 1 104 ? 14.411 8.752 -12.635 1.00 88.50 104 THR A N 1
ATOM 771 C CA . THR A 1 104 ? 14.729 9.892 -11.769 1.00 88.50 104 THR A CA 1
ATOM 772 C C . THR A 1 104 ? 14.591 11.222 -12.511 1.00 88.50 104 THR A C 1
ATOM 774 O O . THR A 1 104 ? 13.952 12.140 -11.996 1.00 88.50 104 THR A O 1
ATOM 777 N N . ALA A 1 105 ? 15.150 11.331 -13.720 1.00 91.62 105 ALA A N 1
ATOM 778 C CA . ALA A 1 105 ? 15.103 12.552 -14.527 1.00 91.62 105 ALA A CA 1
ATOM 779 C C . ALA A 1 105 ? 13.671 12.952 -14.928 1.00 91.62 105 ALA A C 1
ATOM 781 O O . ALA A 1 105 ? 13.364 14.137 -15.025 1.00 91.62 105 ALA A O 1
ATOM 782 N N . GLU A 1 106 ? 12.782 11.975 -15.108 1.00 92.25 106 GLU A N 1
ATOM 783 C CA . GLU A 1 106 ? 11.359 12.185 -15.399 1.00 92.25 106 GLU A CA 1
ATOM 784 C C . GLU A 1 106 ? 10.513 12.482 -14.145 1.00 92.25 106 GLU A C 1
ATOM 786 O O . GLU A 1 106 ? 9.301 12.667 -14.243 1.00 92.25 106 GLU A O 1
ATOM 791 N N . GLY A 1 107 ? 11.122 12.532 -12.955 1.00 88.88 107 GLY A N 1
ATOM 792 C CA . GLY A 1 107 ? 10.415 12.825 -11.707 1.00 88.88 107 GLY A CA 1
ATOM 793 C C . GLY A 1 107 ? 9.524 11.679 -11.216 1.00 88.88 107 GLY A C 1
ATOM 794 O O . GLY A 1 107 ? 8.599 11.895 -10.434 1.00 88.88 107 GLY A O 1
ATOM 795 N N . ASN A 1 108 ? 9.800 10.440 -11.627 1.00 91.00 108 ASN A N 1
ATOM 796 C CA . ASN A 1 108 ? 8.977 9.267 -11.320 1.00 91.00 108 ASN A 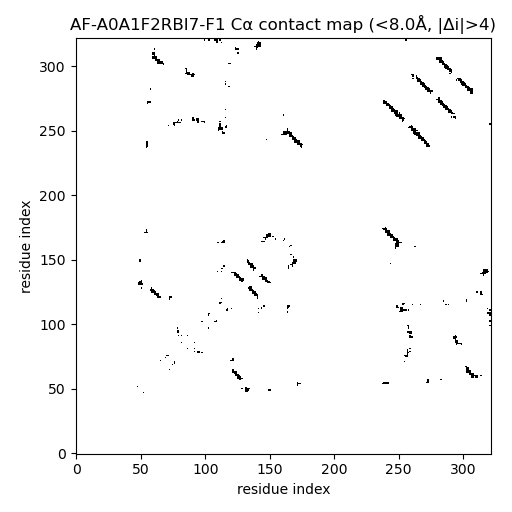CA 1
ATOM 797 C C . ASN A 1 108 ? 9.226 8.664 -9.919 1.00 91.00 108 ASN A C 1
ATOM 799 O O . ASN A 1 108 ? 8.791 7.547 -9.635 1.00 91.00 108 ASN A O 1
ATOM 803 N N . ALA A 1 109 ? 9.860 9.406 -9.005 1.00 89.00 109 ALA A N 1
ATOM 804 C CA . ALA A 1 109 ? 10.293 8.922 -7.690 1.00 89.00 109 ALA A CA 1
ATOM 805 C C . ALA A 1 109 ? 9.185 8.241 -6.857 1.00 89.00 109 ALA A C 1
ATOM 807 O O . ALA A 1 109 ? 9.469 7.356 -6.050 1.00 89.00 109 ALA A O 1
ATOM 808 N N . CYS A 1 110 ? 7.915 8.623 -7.041 1.00 93.81 110 CYS A N 1
ATOM 809 C CA . CYS A 1 110 ? 6.788 8.047 -6.301 1.00 93.81 110 CYS A CA 1
ATOM 810 C C . CYS A 1 110 ? 6.211 6.749 -6.894 1.00 93.81 110 CYS A C 1
ATOM 812 O O . CYS A 1 110 ? 5.337 6.152 -6.267 1.00 93.81 110 CYS A O 1
ATOM 814 N N . ARG A 1 111 ? 6.686 6.255 -8.048 1.00 94.44 111 ARG A N 1
ATOM 815 C CA . ARG A 1 111 ? 6.142 5.027 -8.669 1.00 94.44 111 ARG A CA 1
ATOM 816 C C . ARG A 1 111 ? 6.250 3.795 -7.771 1.00 94.44 111 ARG A C 1
ATOM 818 O O . ARG A 1 111 ? 5.346 2.961 -7.778 1.00 94.44 111 ARG A O 1
ATOM 825 N N . SER A 1 112 ? 7.294 3.724 -6.948 1.00 93.56 112 SER A N 1
ATOM 826 C CA . SER A 1 112 ? 7.521 2.659 -5.955 1.00 93.56 112 SER A CA 1
ATOM 827 C C . SER A 1 112 ? 6.781 2.868 -4.626 1.00 93.56 112 SER A C 1
ATOM 829 O O . SER A 1 112 ? 6.969 2.094 -3.691 1.00 93.56 112 SER A O 1
ATOM 831 N N . TYR A 1 113 ? 5.977 3.928 -4.522 1.00 96.62 113 TYR A N 1
ATOM 832 C CA . TYR A 1 113 ? 5.213 4.301 -3.329 1.00 96.62 113 TYR A CA 1
ATOM 833 C C . TYR A 1 113 ? 3.697 4.227 -3.559 1.00 96.62 113 TYR A C 1
ATOM 835 O O . TYR A 1 113 ? 2.920 4.573 -2.672 1.00 96.62 113 TYR A O 1
ATOM 843 N N . GLY A 1 114 ? 3.249 3.770 -4.732 1.00 96.81 114 GLY A N 1
ATOM 844 C CA . GLY A 1 114 ? 1.828 3.522 -4.975 1.00 96.81 114 GLY A CA 1
ATOM 845 C C . GLY A 1 114 ? 1.275 2.377 -4.120 1.00 96.81 114 GLY A C 1
ATOM 846 O O . GLY A 1 114 ? 2.036 1.581 -3.565 1.00 96.81 114 GLY A O 1
ATOM 847 N N . ALA A 1 115 ? -0.053 2.285 -4.018 1.00 97.56 115 ALA A N 1
ATOM 848 C CA . ALA A 1 115 ? -0.728 1.412 -3.049 1.00 97.56 115 ALA A CA 1
ATOM 849 C C . ALA A 1 115 ? -0.242 -0.049 -3.102 1.00 97.56 115 ALA A C 1
ATOM 851 O O . ALA A 1 115 ? 0.002 -0.646 -2.059 1.00 97.56 115 ALA A O 1
ATOM 852 N N . ALA A 1 116 ? -0.015 -0.576 -4.313 1.00 96.94 116 ALA A N 1
ATOM 853 C CA . ALA A 1 116 ? 0.431 -1.952 -4.554 1.00 96.94 116 ALA A CA 1
ATOM 854 C C . ALA A 1 116 ? 1.816 -2.295 -3.967 1.00 96.94 116 ALA A C 1
ATOM 856 O O . ALA A 1 116 ? 2.140 -3.472 -3.819 1.00 96.94 116 ALA A O 1
ATOM 857 N N . ALA A 1 117 ? 2.634 -1.292 -3.632 1.00 96.00 117 ALA A N 1
ATOM 858 C CA . ALA A 1 117 ? 3.965 -1.480 -3.053 1.00 96.00 117 ALA A CA 1
ATOM 859 C C . ALA A 1 117 ? 4.152 -0.797 -1.691 1.00 96.00 117 ALA A C 1
ATOM 861 O O . ALA A 1 117 ? 5.075 -1.159 -0.961 1.00 96.00 117 ALA A O 1
ATOM 862 N N . LEU A 1 118 ? 3.296 0.161 -1.317 1.00 97.38 118 LEU A N 1
ATOM 863 C CA . LEU A 1 118 ? 3.514 1.031 -0.157 1.00 97.38 118 LEU A CA 1
ATOM 864 C C . LEU A 1 118 ? 3.709 0.257 1.156 1.00 97.38 118 LEU A C 1
ATOM 866 O O . LEU A 1 118 ? 4.625 0.567 1.914 1.00 97.38 118 LEU A O 1
ATOM 870 N N . MET A 1 119 ? 2.920 -0.794 1.400 1.00 97.25 119 MET A N 1
ATOM 871 C CA . MET A 1 119 ? 3.025 -1.607 2.626 1.00 97.25 119 MET A CA 1
ATOM 872 C C . MET A 1 119 ? 4.341 -2.400 2.723 1.00 97.25 119 MET A C 1
ATOM 874 O O . MET A 1 119 ? 4.686 -2.919 3.788 1.00 97.25 119 MET A O 1
ATOM 878 N N . ARG A 1 120 ? 5.090 -2.475 1.615 1.00 95.38 120 ARG A N 1
ATOM 879 C CA . ARG A 1 120 ? 6.420 -3.085 1.503 1.00 95.38 120 ARG A CA 1
ATOM 880 C C . ARG A 1 120 ? 7.554 -2.054 1.538 1.00 95.38 120 ARG A C 1
ATOM 882 O O . ARG A 1 120 ? 8.724 -2.429 1.459 1.00 95.38 120 ARG A O 1
ATOM 889 N N . VAL A 1 121 ? 7.264 -0.767 1.713 1.00 95.56 121 VAL A N 1
ATOM 890 C CA . VAL A 1 121 ? 8.290 0.254 1.955 1.00 95.56 121 VAL A CA 1
ATOM 891 C C . VAL A 1 121 ? 8.554 0.341 3.462 1.00 95.56 121 VAL A C 1
ATOM 893 O O . VAL A 1 121 ? 7.624 0.604 4.222 1.00 95.56 121 VAL A O 1
ATOM 896 N N . PRO A 1 122 ? 9.784 0.074 3.947 1.00 95.88 122 PRO A N 1
ATOM 897 C CA . PRO A 1 122 ? 10.082 0.219 5.370 1.00 95.88 122 PRO A CA 1
ATOM 898 C C . PRO A 1 122 ? 9.899 1.668 5.835 1.00 95.88 122 PRO A C 1
ATOM 900 O O . PRO A 1 122 ? 10.357 2.601 5.176 1.00 95.88 122 PRO A O 1
ATOM 903 N N . GLY A 1 123 ? 9.251 1.842 6.983 1.00 96.81 123 GLY A N 1
ATOM 904 C CA . GLY A 1 123 ? 8.901 3.146 7.538 1.00 96.81 123 GLY A CA 1
ATOM 905 C C . GLY A 1 123 ? 7.863 3.016 8.647 1.00 96.81 123 GLY A C 1
ATOM 906 O O . GLY A 1 123 ? 7.694 1.940 9.234 1.00 96.81 123 GLY A O 1
ATOM 907 N N . ARG A 1 124 ? 7.166 4.114 8.925 1.00 98.50 124 ARG A N 1
ATOM 908 C CA . ARG A 1 124 ? 6.031 4.173 9.842 1.00 98.50 124 ARG A CA 1
ATOM 909 C C . ARG A 1 124 ? 4.748 4.530 9.124 1.00 98.50 124 ARG A C 1
ATOM 911 O O . ARG A 1 124 ? 4.730 5.306 8.171 1.00 98.50 124 ARG A O 1
ATOM 918 N N . LEU A 1 125 ? 3.669 3.982 9.659 1.00 98.75 125 LEU A N 1
ATOM 919 C CA . LEU A 1 125 ? 2.308 4.271 9.253 1.00 98.75 125 LEU A CA 1
ATOM 920 C C . LEU A 1 125 ? 1.572 4.899 10.425 1.00 98.75 125 LEU A C 1
ATOM 922 O O . LEU A 1 125 ? 1.661 4.398 11.545 1.00 98.75 125 LEU A O 1
ATOM 926 N N . ARG A 1 126 ? 0.829 5.969 10.170 1.00 98.69 126 ARG A N 1
ATOM 927 C CA . ARG A 1 126 ? -0.058 6.586 11.150 1.00 98.69 126 ARG A CA 1
ATOM 928 C C . ARG A 1 126 ? -1.494 6.478 10.680 1.00 98.69 126 ARG A C 1
ATOM 930 O O . ARG A 1 126 ? -1.815 6.920 9.581 1.00 98.69 126 ARG A O 1
ATOM 937 N N . PHE A 1 127 ? -2.353 5.923 11.523 1.00 98.75 127 PHE A N 1
ATOM 938 C CA . PHE A 1 127 ? -3.778 5.797 11.248 1.00 98.75 127 PHE A CA 1
ATOM 939 C C . PHE A 1 127 ? -4.583 6.748 12.128 1.00 98.75 127 PHE A C 1
ATOM 941 O O . PHE A 1 127 ? -4.355 6.846 13.335 1.00 98.75 127 PHE A O 1
ATOM 948 N N . SER A 1 128 ? -5.551 7.425 11.522 1.00 98.62 128 SER A N 1
ATOM 949 C CA . SER A 1 128 ? -6.491 8.320 12.202 1.00 98.62 128 SER A CA 1
ATOM 950 C C . SER A 1 128 ? -7.823 8.325 11.464 1.00 98.62 128 SER A C 1
ATOM 952 O O . SER A 1 128 ? -7.849 8.233 10.239 1.00 98.62 128 SER A O 1
ATOM 954 N N . TRP A 1 129 ? -8.934 8.429 12.186 1.00 98.44 129 TRP A N 1
ATOM 955 C CA . TRP A 1 129 ? -10.229 8.669 11.553 1.00 98.44 129 TRP A CA 1
ATOM 956 C C . TRP A 1 129 ? -10.284 10.118 11.063 1.00 98.44 129 TRP A C 1
ATOM 958 O O . TRP A 1 129 ? -10.004 11.041 11.826 1.00 98.44 129 TRP A O 1
ATOM 968 N N . GLN A 1 130 ? -10.582 10.310 9.777 1.00 98.00 130 GLN A N 1
ATOM 969 C CA . GLN A 1 130 ? -10.829 11.634 9.199 1.00 98.00 130 GLN A CA 1
ATOM 970 C C . GLN A 1 130 ? -12.254 12.104 9.518 1.00 98.00 130 GLN A C 1
ATOM 972 O O . GLN A 1 130 ? -12.478 13.283 9.776 1.00 98.00 130 GLN A O 1
AT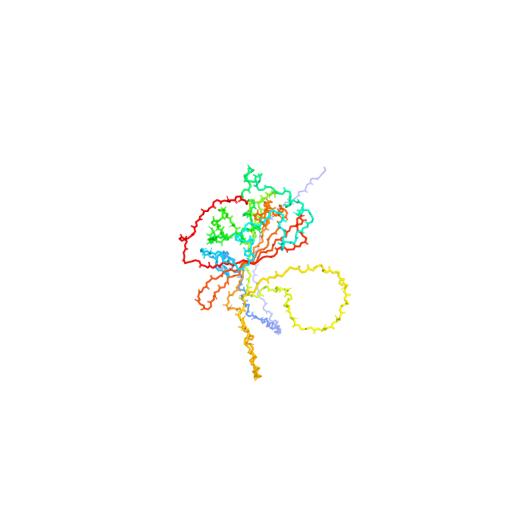OM 977 N N . ASP A 1 131 ? -13.190 11.160 9.502 1.00 97.00 131 ASP A N 1
ATOM 978 C CA . ASP A 1 131 ? -14.597 11.298 9.857 1.00 97.00 131 ASP A CA 1
ATOM 979 C C . ASP A 1 131 ? -15.130 9.922 10.298 1.00 97.00 131 ASP A C 1
ATOM 981 O O . ASP A 1 131 ? -14.373 8.950 10.353 1.00 97.00 131 ASP A O 1
ATOM 985 N N . GLU A 1 132 ? -16.425 9.819 10.602 1.00 97.00 132 GLU A N 1
ATOM 986 C CA . GLU A 1 132 ? -17.035 8.589 11.125 1.00 97.00 132 GLU A CA 1
ATOM 987 C C . GLU A 1 132 ? -16.963 7.380 10.170 1.00 97.00 132 GLU A C 1
ATOM 989 O O . GLU A 1 132 ? -17.142 6.248 10.622 1.00 97.00 132 GLU A O 1
ATOM 994 N N . ASN A 1 133 ? -16.718 7.591 8.869 1.00 97.56 133 ASN A N 1
ATOM 995 C CA . ASN A 1 133 ? -16.730 6.552 7.832 1.00 97.56 133 ASN A CA 1
ATOM 996 C C . ASN A 1 133 ? -15.458 6.517 6.969 1.00 97.56 133 ASN A C 1
ATOM 998 O O . ASN A 1 133 ? -15.403 5.762 5.996 1.00 97.56 133 ASN A O 1
ATOM 1002 N N . THR A 1 134 ? -14.423 7.282 7.324 1.00 98.25 134 THR A N 1
ATOM 1003 C CA . THR A 1 134 ? -13.165 7.339 6.572 1.00 98.25 134 THR A CA 1
ATOM 1004 C C . THR A 1 134 ? -11.966 7.198 7.501 1.00 98.25 134 THR A C 1
ATOM 1006 O O . THR A 1 134 ? -11.619 8.116 8.249 1.00 98.25 134 THR A O 1
ATOM 1009 N N . LEU A 1 135 ? -11.276 6.059 7.413 1.00 98.81 135 LEU A N 1
ATOM 1010 C CA . LEU A 1 135 ? -9.999 5.844 8.088 1.00 98.81 135 LEU A CA 1
ATOM 1011 C C . LEU A 1 135 ? -8.859 6.303 7.172 1.00 98.81 135 LEU A C 1
ATOM 1013 O O . LEU A 1 135 ? -8.706 5.818 6.051 1.00 98.81 135 LEU A O 1
ATOM 1017 N N . LYS A 1 136 ? -8.040 7.236 7.652 1.00 98.81 136 LYS A N 1
ATOM 1018 C CA . LYS A 1 136 ? -6.853 7.741 6.962 1.00 98.81 136 LYS A CA 1
ATOM 1019 C C . LYS A 1 136 ? -5.611 7.004 7.448 1.00 98.81 136 LYS A C 1
ATOM 1021 O O . LYS A 1 136 ? -5.397 6.894 8.652 1.00 98.81 136 LYS A O 1
ATOM 1026 N N . MET A 1 137 ? -4.763 6.589 6.512 1.00 98.81 137 MET A N 1
ATOM 1027 C CA . MET A 1 137 ? -3.413 6.093 6.764 1.00 98.81 137 MET A CA 1
ATOM 1028 C C . MET A 1 137 ? -2.391 7.005 6.094 1.00 98.81 137 MET A C 1
ATOM 1030 O O . MET A 1 137 ? -2.486 7.280 4.901 1.00 98.81 137 MET A O 1
ATOM 1034 N N . GLU A 1 138 ? -1.393 7.437 6.847 1.00 98.69 138 GLU A N 1
ATOM 1035 C CA . GLU A 1 138 ? -0.285 8.262 6.373 1.00 98.69 138 GLU A CA 1
ATOM 1036 C C . GLU A 1 138 ? 1.008 7.458 6.488 1.00 98.69 138 GLU A C 1
ATOM 1038 O O . GLU A 1 138 ? 1.314 6.931 7.556 1.00 98.69 138 GLU A O 1
ATOM 1043 N N . ALA A 1 139 ? 1.768 7.366 5.402 1.00 98.62 139 ALA A N 1
ATOM 1044 C CA . ALA A 1 139 ? 3.103 6.787 5.402 1.00 98.62 139 ALA A CA 1
ATOM 1045 C C . ALA A 1 139 ? 4.148 7.894 5.529 1.00 98.62 139 ALA A C 1
ATOM 1047 O O . ALA A 1 139 ? 4.122 8.871 4.776 1.00 98.62 139 ALA A O 1
ATOM 1048 N N . ASP A 1 140 ? 5.086 7.733 6.461 1.00 98.19 140 ASP A N 1
ATOM 1049 C CA . ASP A 1 140 ? 6.184 8.685 6.603 1.00 98.19 140 ASP A CA 1
ATOM 1050 C C . ASP A 1 140 ? 7.138 8.605 5.400 1.00 98.19 140 ASP A C 1
ATOM 1052 O O . ASP A 1 140 ? 7.488 9.625 4.810 1.00 98.19 140 ASP A O 1
ATOM 1056 N N . ALA A 1 141 ? 7.473 7.396 4.957 1.00 96.50 141 ALA A N 1
ATOM 1057 C CA . ALA A 1 141 ? 8.255 7.135 3.765 1.00 96.50 141 ALA A CA 1
ATOM 1058 C C . ALA A 1 141 ? 7.417 7.388 2.504 1.00 96.50 141 ALA A C 1
ATOM 1060 O O . ALA A 1 141 ? 6.459 6.674 2.210 1.00 96.50 141 ALA A O 1
ATOM 1061 N N . GLY A 1 142 ? 7.813 8.393 1.725 1.00 95.62 142 GLY A N 1
ATOM 1062 C CA . GLY A 1 142 ? 7.133 8.775 0.491 1.00 95.62 142 GLY A CA 1
ATOM 1063 C C . GLY A 1 142 ? 5.931 9.690 0.688 1.00 95.62 142 GLY A C 1
ATOM 1064 O O . GLY A 1 142 ? 5.294 10.029 -0.308 1.00 95.62 142 GLY A O 1
ATOM 1065 N N . THR A 1 143 ? 5.616 10.102 1.923 1.00 97.19 143 THR A N 1
ATOM 1066 C CA . THR A 1 143 ? 4.529 11.054 2.235 1.00 97.19 143 THR A CA 1
ATOM 1067 C C . THR A 1 143 ? 3.192 10.693 1.575 1.00 97.19 143 THR A C 1
ATOM 1069 O O . THR A 1 143 ? 2.478 11.557 1.070 1.00 97.19 143 THR A O 1
ATOM 1072 N N . GLN A 1 144 ? 2.875 9.398 1.509 1.00 97.38 144 GLN A N 1
ATOM 1073 C CA . GLN A 1 144 ? 1.659 8.914 0.859 1.00 97.38 144 GLN A CA 1
ATOM 1074 C C . GLN A 1 144 ? 0.499 8.849 1.848 1.00 97.38 144 GLN A C 1
ATOM 1076 O O . GLN A 1 144 ? 0.672 8.424 2.990 1.00 97.38 144 GLN A O 1
ATOM 1081 N N . THR A 1 145 ? -0.697 9.198 1.375 1.00 98.06 145 THR A N 1
ATOM 1082 C CA . THR A 1 145 ? -1.927 9.165 2.172 1.00 98.06 145 THR A CA 1
ATOM 1083 C C . THR A 1 145 ? -2.955 8.258 1.518 1.00 98.06 145 THR A C 1
ATOM 1085 O O . THR A 1 145 ? -3.355 8.489 0.378 1.00 98.06 145 THR A O 1
ATOM 1088 N N . ARG A 1 146 ? -3.423 7.249 2.253 1.00 98.19 146 ARG A N 1
ATOM 1089 C CA . ARG A 1 146 ? -4.506 6.350 1.842 1.00 98.19 146 ARG A CA 1
ATOM 1090 C C . ARG A 1 146 ? -5.763 6.658 2.642 1.00 98.19 146 ARG A C 1
ATOM 1092 O O . ARG A 1 146 ? -5.690 6.911 3.841 1.00 98.19 146 ARG A O 1
ATOM 1099 N N . LEU A 1 147 ? -6.910 6.631 1.968 1.00 98.25 147 LEU A N 1
ATOM 1100 C CA . LEU A 1 147 ? -8.225 6.835 2.573 1.00 98.25 147 LEU A CA 1
ATOM 1101 C C . LEU A 1 147 ? -9.066 5.580 2.368 1.00 98.25 147 LEU A C 1
ATOM 1103 O O . LEU A 1 147 ? -9.379 5.232 1.228 1.00 98.25 147 LEU A O 1
ATOM 1107 N N . PHE A 1 148 ? -9.430 4.931 3.467 1.00 98.50 148 PHE A N 1
ATOM 1108 C CA . PHE A 1 148 ? -10.263 3.737 3.502 1.00 98.50 148 PHE A CA 1
ATOM 1109 C C . PHE A 1 148 ? -11.691 4.143 3.842 1.00 98.50 148 PHE A C 1
ATOM 1111 O O . PHE A 1 148 ? -11.960 4.611 4.948 1.00 98.50 148 PHE A O 1
ATOM 1118 N N . ARG A 1 149 ? -12.587 4.015 2.864 1.00 98.06 149 ARG A N 1
ATOM 1119 C CA . ARG A 1 149 ? -13.970 4.490 2.966 1.00 98.06 149 ARG A CA 1
ATOM 1120 C C . ARG A 1 149 ? -14.906 3.330 3.250 1.00 98.06 149 ARG A C 1
ATOM 1122 O O . ARG A 1 149 ? -14.874 2.336 2.530 1.00 98.06 149 ARG A O 1
ATOM 1129 N N . PHE A 1 150 ? -15.731 3.468 4.273 1.00 96.94 150 PHE A N 1
ATOM 1130 C CA . PHE A 1 150 ? -16.700 2.459 4.678 1.00 96.94 150 PHE A CA 1
ATOM 1131 C C . PHE A 1 150 ? -18.101 2.799 4.158 1.00 96.94 150 PHE A C 1
ATOM 1133 O O . PHE A 1 150 ? -18.449 3.971 4.006 1.00 96.94 150 PHE A O 1
ATOM 1140 N N . GLY A 1 151 ? -18.909 1.765 3.918 1.00 93.19 151 GLY A N 1
ATOM 1141 C CA . GLY A 1 151 ? -20.258 1.888 3.357 1.00 93.19 151 GLY A CA 1
ATOM 1142 C C . GLY A 1 151 ? -20.282 1.901 1.825 1.00 93.19 151 GLY A C 1
ATOM 1143 O O . GLY A 1 151 ? -19.281 1.608 1.169 1.00 93.19 151 GLY A O 1
ATOM 1144 N N . ASP A 1 152 ? -21.438 2.244 1.256 1.00 89.94 152 ASP A N 1
ATOM 1145 C CA . ASP A 1 152 ? -21.678 2.226 -0.191 1.00 89.94 152 ASP A CA 1
ATOM 1146 C C . ASP A 1 152 ? -21.067 3.454 -0.881 1.00 89.94 152 ASP A C 1
ATOM 1148 O O . ASP A 1 152 ? -21.762 4.367 -1.329 1.00 89.94 152 ASP A O 1
ATOM 1152 N N . VAL A 1 153 ? -19.735 3.490 -0.957 1.00 90.06 153 VAL A N 1
ATOM 1153 C CA . VAL A 1 153 ? -18.998 4.580 -1.603 1.00 90.06 153 VAL A CA 1
ATOM 1154 C C . VAL A 1 153 ? -18.447 4.126 -2.947 1.00 90.06 153 VAL A C 1
ATOM 1156 O O . VAL A 1 153 ? -17.704 3.152 -3.040 1.00 90.06 153 VAL A O 1
ATOM 1159 N N . GLN A 1 154 ? -18.782 4.871 -3.997 1.00 86.25 154 GLN A N 1
ATOM 1160 C CA . GLN A 1 154 ? -18.271 4.634 -5.343 1.00 86.25 154 GLN A CA 1
ATOM 1161 C C . GLN A 1 154 ? -17.068 5.534 -5.646 1.00 86.25 154 GLN A C 1
ATOM 1163 O O . GLN A 1 154 ? -16.999 6.664 -5.148 1.00 86.25 154 GLN A O 1
ATOM 1168 N N . PRO A 1 155 ? -16.118 5.074 -6.479 1.00 83.94 155 PRO A N 1
ATOM 1169 C CA . PRO A 1 155 ? -15.059 5.939 -6.972 1.00 83.94 155 PRO A CA 1
ATOM 1170 C C . PRO A 1 155 ? -15.647 7.115 -7.774 1.00 83.94 155 PRO A C 1
ATOM 1172 O O . PRO A 1 155 ? -16.691 6.947 -8.411 1.00 83.94 155 PRO A O 1
ATOM 1175 N N . PRO A 1 156 ? -14.987 8.293 -7.796 1.00 80.00 156 PRO A N 1
ATOM 1176 C CA . PRO A 1 156 ? -15.459 9.458 -8.550 1.00 80.00 156 PRO A CA 1
ATOM 1177 C C . PRO A 1 156 ? -15.815 9.118 -10.005 1.00 80.00 156 PRO A C 1
ATOM 1179 O O . PRO A 1 156 ? -15.182 8.259 -10.616 1.00 80.00 156 PRO A O 1
ATOM 1182 N N . ALA A 1 157 ? -16.807 9.775 -10.603 1.00 75.75 157 ALA A N 1
ATOM 1183 C CA . ALA A 1 157 ? -17.143 9.525 -12.007 1.00 75.75 157 ALA A CA 1
ATOM 1184 C C . ALA A 1 157 ? -15.942 9.829 -12.931 1.00 75.75 157 ALA A C 1
ATOM 1186 O O . ALA A 1 157 ? -15.238 10.817 -12.733 1.00 75.75 157 ALA A O 1
ATOM 1187 N N . GLY A 1 158 ? -15.693 8.964 -13.922 1.00 76.56 158 GLY A N 1
ATOM 1188 C CA . GLY A 1 158 ? -14.570 9.075 -14.864 1.00 76.56 158 GLY A CA 1
ATOM 1189 C C . GLY A 1 158 ? -13.780 7.773 -15.036 1.00 76.56 158 GLY A C 1
ATOM 1190 O O . GLY A 1 158 ? -13.942 6.830 -14.263 1.00 76.56 158 GLY A O 1
ATOM 1191 N N . THR A 1 159 ? -12.929 7.723 -16.063 1.00 66.44 159 THR A N 1
ATOM 1192 C CA . THR A 1 159 ? -12.115 6.546 -16.434 1.00 66.44 159 THR A CA 1
ATOM 1193 C C . THR A 1 159 ? -10.642 6.655 -16.023 1.00 66.44 159 THR A C 1
ATOM 1195 O O . THR A 1 159 ? -9.860 5.766 -16.339 1.00 66.44 159 THR A O 1
ATOM 1198 N N . GLY A 1 160 ? -10.246 7.744 -15.357 1.00 72.69 160 GLY A N 1
ATOM 1199 C CA . GLY A 1 160 ? -8.857 7.995 -14.961 1.00 72.69 160 GLY A CA 1
ATOM 1200 C C . GLY A 1 160 ? -8.434 7.298 -13.665 1.00 72.69 160 GLY A C 1
ATOM 1201 O O . GLY A 1 160 ? -9.272 6.832 -12.883 1.00 72.69 160 GLY A O 1
ATOM 1202 N N . ASP A 1 161 ? -7.118 7.274 -13.427 1.00 83.44 161 ASP A N 1
ATOM 1203 C CA . ASP A 1 161 ? -6.545 6.845 -12.150 1.00 83.44 161 ASP A CA 1
ATOM 1204 C C . ASP A 1 161 ? -6.967 7.774 -10.999 1.00 83.44 161 ASP A C 1
ATOM 1206 O O . ASP A 1 161 ? -7.199 8.968 -11.185 1.00 83.44 161 ASP A O 1
ATOM 1210 N N . ALA A 1 162 ? -7.080 7.218 -9.793 1.00 85.38 162 ALA A N 1
ATOM 1211 C CA . ALA A 1 162 ? -7.368 7.957 -8.565 1.00 85.38 162 ALA A CA 1
ATOM 1212 C C . ALA A 1 162 ? -6.069 8.314 -7.810 1.00 85.38 162 ALA A C 1
ATOM 1214 O O . ALA A 1 162 ? -6.032 8.344 -6.579 1.00 85.38 162 ALA A O 1
ATOM 1215 N N . GLY A 1 163 ? -4.984 8.570 -8.549 1.00 90.81 163 GLY A N 1
ATOM 1216 C CA . GLY A 1 163 ? -3.656 8.840 -8.011 1.00 90.81 163 GLY A CA 1
ATOM 1217 C C . GLY A 1 163 ? -2.906 7.586 -7.555 1.00 90.81 163 GLY A C 1
ATOM 1218 O O . GLY A 1 163 ? -3.349 6.449 -7.724 1.00 90.81 163 GLY A O 1
ATOM 1219 N N . TRP A 1 164 ? -1.738 7.796 -6.939 1.00 94.56 164 TRP A N 1
ATOM 1220 C CA . TRP A 1 164 ? -0.838 6.719 -6.493 1.00 94.56 164 TRP A CA 1
ATOM 1221 C C . TRP A 1 164 ? -1.483 5.729 -5.523 1.00 94.56 164 TRP A C 1
ATOM 1223 O O . TRP A 1 164 ? -1.106 4.559 -5.487 1.00 94.56 164 TRP A O 1
ATOM 1233 N N . GLN A 1 165 ? -2.452 6.196 -4.737 1.00 96.69 165 GLN A N 1
ATOM 1234 C CA . GLN A 1 165 ? -3.105 5.400 -3.702 1.00 96.69 165 GLN A CA 1
ATOM 1235 C C . GLN A 1 165 ? -4.442 4.790 -4.143 1.00 96.69 165 GLN A C 1
ATOM 1237 O O . GLN A 1 165 ? -5.045 4.027 -3.384 1.00 96.69 165 GLN A O 1
ATOM 1242 N N . GLY A 1 166 ? -4.878 5.094 -5.369 1.00 95.75 166 GLY A N 1
ATOM 1243 C CA . GLY A 1 166 ? -6.136 4.622 -5.928 1.00 95.75 166 GLY A CA 1
ATOM 1244 C C . GLY A 1 166 ? -7.362 5.018 -5.103 1.00 95.75 166 GLY A C 1
ATOM 1245 O O . GLY A 1 166 ? -7.339 5.911 -4.252 1.00 95.75 166 GLY A O 1
ATOM 1246 N N . PHE A 1 167 ? -8.459 4.312 -5.351 1.00 97.00 167 PHE A N 1
ATOM 1247 C CA . PHE A 1 167 ? -9.695 4.429 -4.592 1.00 97.00 167 PHE A CA 1
ATOM 1248 C C . PHE A 1 167 ? -9.908 3.169 -3.758 1.00 97.00 167 PHE A C 1
ATOM 1250 O O . PHE A 1 167 ? -9.961 2.077 -4.320 1.00 97.00 167 PHE A O 1
ATOM 1257 N N . SER A 1 168 ? -10.019 3.325 -2.436 1.00 98.19 168 SER A N 1
ATOM 1258 C CA . SER A 1 168 ? -10.148 2.208 -1.495 1.00 98.19 168 SER A CA 1
ATOM 1259 C C . SER A 1 168 ? -11.487 2.226 -0.760 1.00 98.19 168 SER A C 1
ATOM 1261 O O . SER A 1 168 ? -11.840 3.233 -0.137 1.00 98.19 168 SER A O 1
ATOM 1263 N N . THR A 1 169 ? -12.183 1.092 -0.785 1.00 98.00 169 THR A N 1
ATOM 1264 C CA . THR A 1 169 ? -13.354 0.795 0.051 1.00 98.00 169 THR A CA 1
ATOM 1265 C C . THR A 1 169 ? -12.982 -0.226 1.112 1.00 98.00 169 THR A C 1
ATOM 1267 O O . THR A 1 169 ? -12.161 -1.103 0.848 1.00 98.00 169 THR A O 1
ATOM 1270 N N . ALA A 1 170 ? -13.571 -0.130 2.298 1.00 97.69 170 ALA A N 1
ATOM 1271 C CA . ALA A 1 170 ? -13.250 -0.994 3.421 1.00 97.69 170 ALA A CA 1
ATOM 1272 C C . ALA A 1 170 ? -14.497 -1.566 4.092 1.00 97.69 170 ALA A C 1
ATOM 1274 O O . ALA A 1 170 ? -15.528 -0.901 4.206 1.00 97.69 170 ALA A O 1
ATOM 1275 N N . ILE A 1 171 ? -14.363 -2.798 4.575 1.00 95.81 171 ILE A N 1
ATOM 1276 C CA . ILE A 1 171 ? -15.358 -3.471 5.407 1.00 95.81 171 ILE A CA 1
ATOM 1277 C C . ILE A 1 171 ? -14.679 -4.116 6.613 1.00 95.81 171 ILE A C 1
ATOM 1279 O O . ILE A 1 171 ? -13.529 -4.556 6.549 1.00 95.81 171 ILE A O 1
ATOM 1283 N N . PHE A 1 172 ? -15.412 -4.193 7.718 1.00 94.88 172 PHE A N 1
ATOM 1284 C CA . PHE A 1 172 ? -15.016 -4.992 8.870 1.00 94.88 172 PHE A CA 1
ATOM 1285 C C .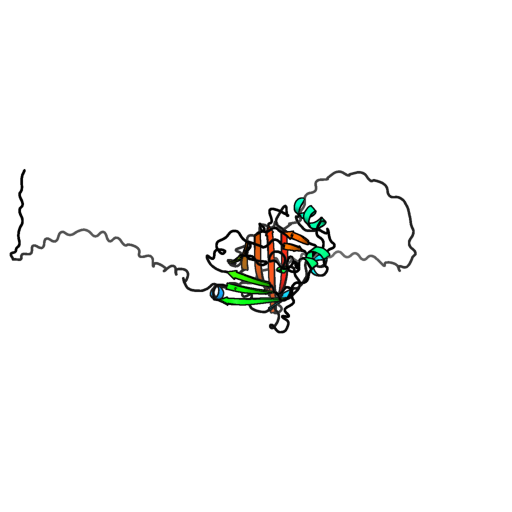 PHE A 1 172 ? -15.576 -6.405 8.731 1.00 94.88 172 PHE A C 1
ATOM 1287 O O . PHE A 1 172 ? -16.773 -6.595 8.531 1.00 94.88 172 PHE A O 1
ATOM 1294 N N . GLU A 1 173 ? -14.707 -7.399 8.866 1.00 89.50 173 GLU A N 1
ATOM 1295 C CA . GLU A 1 173 ? -15.068 -8.810 8.873 1.00 89.50 173 GLU A CA 1
ATOM 1296 C C . GLU A 1 173 ? -14.939 -9.350 10.307 1.00 89.50 173 GLU A C 1
ATOM 1298 O O . GLU A 1 173 ? -13.902 -9.147 10.951 1.00 89.50 173 GLU A O 1
ATOM 1303 N N . PRO A 1 174 ? -15.954 -10.046 10.842 1.00 78.88 174 PRO A N 1
ATOM 1304 C CA . PRO A 1 174 ? -15.861 -10.651 12.163 1.00 78.88 174 PRO A CA 1
ATOM 1305 C C . PRO A 1 174 ? -14.821 -11.781 12.201 1.00 78.88 174 PRO A C 1
ATOM 1307 O O . PRO A 1 174 ? -14.428 -12.353 11.180 1.00 78.88 174 PRO A O 1
ATOM 1310 N N . ALA A 1 175 ? -14.377 -12.119 13.413 1.00 68.31 175 ALA A N 1
ATOM 1311 C CA . ALA A 1 175 ? -13.429 -13.204 13.640 1.00 68.31 175 ALA A CA 1
ATOM 1312 C C . ALA A 1 175 ? -13.930 -14.517 13.016 1.00 68.31 175 ALA A C 1
ATOM 1314 O O . ALA A 1 175 ? -15.071 -14.914 13.233 1.00 68.31 175 ALA A O 1
ATOM 1315 N N . GLY A 1 176 ? -13.077 -15.200 12.247 1.00 61.22 176 GLY A N 1
ATOM 1316 C CA . GLY A 1 176 ? -13.426 -16.481 11.620 1.00 61.22 176 GLY A CA 1
ATOM 1317 C C . GLY A 1 176 ? -14.224 -16.385 10.3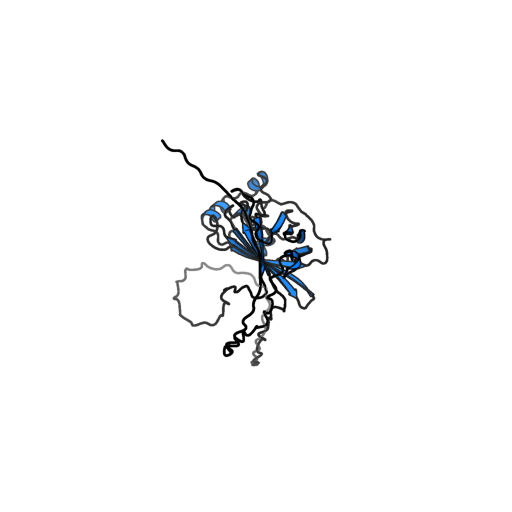12 1.00 61.22 176 GLY A C 1
ATOM 1318 O O . GLY A 1 176 ? -14.460 -17.418 9.696 1.00 61.22 176 GLY A O 1
ATOM 1319 N N . ALA A 1 177 ? -14.563 -15.182 9.828 1.00 58.19 177 ALA A N 1
ATOM 1320 C CA . ALA A 1 177 ? -15.188 -15.000 8.510 1.00 58.19 177 ALA A CA 1
ATOM 1321 C C . ALA A 1 177 ? -14.283 -15.442 7.343 1.00 58.19 177 ALA A C 1
ATOM 1323 O O . ALA A 1 177 ? -14.758 -15.736 6.247 1.00 58.19 177 ALA A O 1
ATOM 1324 N N . ARG A 1 178 ? -12.968 -15.528 7.577 1.00 58.88 178 ARG A N 1
ATOM 1325 C CA . ARG A 1 178 ? -12.003 -15.958 6.568 1.00 58.88 178 ARG A CA 1
ATOM 1326 C C . ARG A 1 178 ? -11.780 -17.464 6.608 1.00 58.88 178 ARG A C 1
ATOM 1328 O O . ARG A 1 178 ? -10.908 -17.955 7.322 1.00 58.88 178 ARG A O 1
ATOM 1335 N N . GLY A 1 179 ? -12.507 -18.182 5.760 1.00 40.56 179 GLY A N 1
ATOM 1336 C CA . GLY A 1 179 ? -12.098 -19.497 5.274 1.00 40.56 179 GLY A CA 1
ATOM 1337 C C . GLY A 1 179 ? -11.015 -19.342 4.209 1.00 40.56 179 GLY A C 1
ATOM 1338 O O . GLY A 1 179 ? -11.285 -19.523 3.026 1.00 40.56 179 GLY A O 1
ATOM 1339 N N . PHE A 1 180 ? -9.794 -18.963 4.595 1.00 43.44 180 PHE A N 1
ATOM 1340 C CA . PHE A 1 180 ? -8.666 -19.075 3.671 1.00 43.44 180 PHE A CA 1
ATOM 1341 C C . PHE A 1 180 ? -8.405 -20.565 3.428 1.00 43.44 180 PHE A C 1
ATOM 1343 O O . PHE A 1 180 ? -7.768 -21.235 4.237 1.00 43.44 180 PHE A O 1
ATOM 1350 N N . GLY A 1 181 ? -8.902 -21.080 2.302 1.00 32.06 181 GLY A N 1
ATOM 1351 C CA . GLY A 1 181 ? -8.545 -22.377 1.728 1.00 32.06 181 GLY A CA 1
ATOM 1352 C C . GLY A 1 181 ? -7.110 -22.398 1.202 1.00 32.06 181 GLY A C 1
ATOM 1353 O O . GLY A 1 181 ? -6.873 -22.779 0.061 1.00 32.06 181 GLY A O 1
ATOM 1354 N N . ILE A 1 182 ? -6.148 -21.969 2.020 1.00 40.59 182 ILE A N 1
ATOM 1355 C CA . ILE A 1 182 ? -4.758 -22.375 1.849 1.00 40.59 182 ILE A CA 1
ATOM 1356 C C . ILE A 1 182 ? -4.731 -23.832 2.323 1.00 40.59 182 ILE A C 1
ATOM 1358 O O . ILE A 1 182 ? -5.045 -24.071 3.494 1.00 40.59 182 ILE A O 1
ATOM 1362 N N . PRO A 1 183 ? -4.415 -24.823 1.469 1.00 29.08 183 PRO A N 1
ATOM 1363 C CA . PRO A 1 183 ? -4.219 -26.177 1.951 1.00 29.08 183 PRO A CA 1
ATOM 1364 C C . PRO A 1 183 ? -3.107 -26.103 2.990 1.00 29.08 183 PRO A C 1
ATOM 1366 O O . PRO A 1 183 ? -1.972 -25.744 2.667 1.00 29.08 183 PRO A O 1
ATOM 1369 N N . ALA A 1 184 ? -3.434 -26.404 4.246 1.00 34.09 184 ALA A N 1
ATOM 1370 C CA . ALA A 1 184 ? -2.419 -26.744 5.219 1.00 34.09 184 ALA A CA 1
ATOM 1371 C C . ALA A 1 184 ? -1.610 -27.872 4.576 1.00 34.09 184 ALA A C 1
ATOM 1373 O O . ALA A 1 184 ? -2.152 -28.947 4.313 1.00 34.09 184 ALA A O 1
ATOM 1374 N N . GLY A 1 185 ? -0.353 -27.590 4.234 1.00 32.56 185 GLY A N 1
ATOM 1375 C CA . GLY A 1 185 ? 0.592 -28.576 3.734 1.00 32.56 185 GLY A CA 1
ATOM 1376 C C . GLY A 1 185 ? 0.842 -29.612 4.821 1.00 32.56 185 GLY A C 1
ATOM 1377 O O . GLY A 1 185 ? 1.835 -29.548 5.537 1.00 32.56 185 GLY A O 1
ATOM 1378 N N . GLY A 1 186 ? -0.097 -30.541 4.976 1.00 28.78 186 GLY A N 1
ATOM 1379 C CA . GLY A 1 186 ? 0.028 -31.727 5.794 1.00 28.78 186 GLY A CA 1
ATOM 1380 C C . GLY A 1 186 ? 0.970 -32.681 5.085 1.00 28.78 186 GLY A C 1
ATOM 1381 O O . GLY A 1 186 ? 0.557 -33.458 4.228 1.00 28.78 186 GLY A O 1
ATOM 1382 N N . GLY A 1 187 ? 2.252 -32.597 5.429 1.00 35.88 187 GLY A N 1
ATOM 1383 C CA . GLY A 1 187 ? 3.222 -33.629 5.100 1.00 35.88 187 GLY A CA 1
ATOM 1384 C C . GLY A 1 187 ? 2.801 -34.956 5.735 1.00 35.88 187 GLY A C 1
ATOM 1385 O O . GLY A 1 187 ? 2.798 -35.098 6.954 1.00 35.88 187 GLY A O 1
ATOM 1386 N N . GLY A 1 188 ? 2.449 -35.924 4.895 1.00 29.00 188 GLY A N 1
ATOM 1387 C CA . GLY A 1 188 ? 2.116 -37.296 5.274 1.00 29.00 188 GLY A CA 1
ATOM 1388 C C . GLY A 1 188 ? 2.029 -38.145 4.012 1.00 29.00 188 GLY A C 1
ATOM 1389 O O . GLY A 1 188 ? 0.963 -38.290 3.426 1.00 29.00 188 GLY A O 1
ATOM 1390 N N . GLY A 1 189 ? 3.190 -38.589 3.528 1.00 29.66 189 GLY A N 1
ATOM 1391 C CA . GLY A 1 189 ? 3.378 -39.080 2.165 1.00 29.66 189 GLY A CA 1
ATOM 1392 C C . GLY A 1 189 ? 2.805 -40.458 1.842 1.00 29.66 189 GLY A C 1
ATOM 1393 O O . GLY A 1 189 ? 2.412 -41.219 2.720 1.00 29.66 189 GLY A O 1
ATOM 1394 N N . ARG A 1 190 ? 2.885 -40.806 0.553 1.00 30.56 190 ARG A N 1
ATOM 1395 C CA . ARG A 1 190 ? 3.064 -42.175 0.053 1.00 30.56 190 ARG A CA 1
ATOM 1396 C C . ARG A 1 190 ? 3.993 -42.117 -1.155 1.00 30.56 190 ARG A C 1
ATOM 1398 O O . ARG A 1 190 ? 3.771 -41.338 -2.075 1.00 30.56 190 ARG A O 1
ATOM 1405 N N . GLY A 1 191 ? 5.072 -42.893 -1.078 1.00 32.00 191 GLY A N 1
ATOM 1406 C CA . GLY A 1 191 ? 6.106 -42.962 -2.097 1.00 32.00 191 GLY A CA 1
ATOM 1407 C C . GLY A 1 191 ? 5.579 -43.478 -3.433 1.00 32.00 191 GLY A C 1
ATOM 1408 O O . GLY A 1 191 ? 4.777 -44.407 -3.487 1.00 32.00 191 GLY A O 1
ATOM 1409 N N . GLY A 1 192 ? 6.092 -42.879 -4.498 1.00 26.33 192 GLY A N 1
ATOM 1410 C CA . GLY A 1 192 ? 6.040 -43.375 -5.863 1.00 26.33 192 GLY A CA 1
ATOM 1411 C C . GLY A 1 192 ? 7.290 -42.855 -6.559 1.00 26.33 192 GLY A C 1
ATOM 1412 O O . GLY A 1 192 ? 7.483 -41.647 -6.656 1.00 26.33 192 GLY A O 1
ATOM 1413 N N . ALA A 1 193 ? 8.186 -43.769 -6.922 1.00 30.41 193 ALA A N 1
ATOM 1414 C CA . ALA A 1 193 ? 9.481 -43.476 -7.519 1.00 30.41 193 ALA A CA 1
ATOM 1415 C C . ALA A 1 193 ? 9.337 -42.723 -8.853 1.00 30.41 193 ALA A C 1
ATOM 1417 O O . ALA A 1 193 ? 8.532 -43.112 -9.698 1.00 30.41 193 ALA A O 1
ATOM 1418 N N . ALA A 1 194 ? 10.161 -41.694 -9.057 1.00 29.09 194 ALA A N 1
ATOM 1419 C CA . ALA A 1 194 ? 10.402 -41.086 -10.363 1.00 29.09 194 ALA A CA 1
ATOM 1420 C C . ALA A 1 194 ? 11.850 -41.393 -10.802 1.00 29.09 194 ALA A C 1
ATOM 1422 O O . ALA A 1 194 ? 12.743 -41.421 -9.949 1.00 29.09 194 ALA A O 1
ATOM 1423 N N . PRO A 1 195 ? 12.088 -41.680 -12.095 1.00 29.28 195 PRO A N 1
ATOM 1424 C CA . PRO A 1 195 ? 13.330 -42.274 -12.575 1.00 29.28 195 PRO A CA 1
ATOM 1425 C C . PRO A 1 195 ? 14.472 -41.258 -12.696 1.00 29.28 195 PRO A C 1
ATOM 1427 O O . PRO A 1 195 ? 14.262 -40.060 -12.876 1.00 29.28 195 PRO A O 1
ATOM 1430 N N . ALA A 1 196 ? 15.695 -41.782 -12.608 1.00 28.06 196 ALA A N 1
ATOM 1431 C CA . ALA A 1 196 ? 16.949 -41.049 -12.704 1.00 28.06 196 ALA A CA 1
ATOM 1432 C C . ALA A 1 196 ? 17.182 -40.447 -14.103 1.00 28.06 196 ALA A C 1
ATOM 1434 O O . ALA A 1 196 ? 17.026 -41.130 -15.114 1.00 28.06 196 ALA A O 1
ATOM 1435 N N . ALA A 1 197 ? 17.633 -39.191 -14.140 1.00 29.34 197 ALA A N 1
ATOM 1436 C CA . ALA A 1 197 ? 18.250 -38.563 -15.309 1.00 29.34 197 ALA A CA 1
ATOM 1437 C C . ALA A 1 197 ? 19.791 -38.604 -15.173 1.00 29.34 197 ALA A C 1
ATOM 1439 O O . ALA A 1 197 ? 20.295 -38.564 -14.047 1.00 29.34 197 ALA A O 1
ATOM 1440 N N . PRO A 1 198 ? 20.547 -38.727 -16.282 1.00 29.56 198 PRO A N 1
ATOM 1441 C CA . PRO A 1 198 ? 21.948 -39.132 -16.248 1.00 29.56 198 PRO A CA 1
ATOM 1442 C C . PRO A 1 198 ? 22.908 -37.987 -15.906 1.00 29.56 198 PRO A C 1
ATOM 1444 O O . PRO A 1 198 ? 22.667 -36.818 -16.204 1.00 29.56 198 PRO A O 1
ATOM 1447 N N . ALA A 1 199 ? 24.029 -38.371 -15.296 1.00 28.89 199 ALA A N 1
ATOM 1448 C CA . ALA A 1 199 ? 25.135 -37.508 -14.916 1.00 28.89 199 ALA A CA 1
ATOM 1449 C C . ALA A 1 199 ? 25.896 -36.969 -16.141 1.00 28.89 199 ALA A C 1
ATOM 1451 O O . ALA A 1 199 ? 26.297 -37.736 -17.016 1.00 28.89 199 ALA A O 1
ATOM 1452 N N . ALA A 1 200 ? 26.161 -35.661 -16.152 1.00 30.88 200 ALA A N 1
ATOM 1453 C CA . ALA A 1 200 ? 27.159 -35.029 -17.011 1.00 30.88 200 ALA A CA 1
ATOM 1454 C C . ALA A 1 200 ? 28.344 -34.564 -16.147 1.00 30.88 200 ALA A C 1
ATOM 1456 O O . ALA A 1 200 ? 28.159 -34.033 -15.053 1.00 30.88 200 ALA A O 1
ATOM 1457 N N . GLY A 1 201 ? 29.551 -34.863 -16.630 1.00 26.47 201 GLY A N 1
ATOM 1458 C CA . GLY A 1 201 ? 30.801 -34.899 -15.874 1.00 26.47 201 GLY A CA 1
ATOM 1459 C C . GLY A 1 201 ? 31.320 -33.569 -15.323 1.00 26.47 201 GLY A C 1
ATOM 1460 O O . GLY A 1 201 ? 31.132 -32.498 -15.896 1.00 26.47 201 GLY A O 1
ATOM 1461 N N . ALA A 1 202 ? 32.045 -33.688 -14.212 1.00 30.53 202 ALA A N 1
ATOM 1462 C CA . ALA A 1 202 ? 32.878 -32.647 -13.624 1.00 30.53 202 ALA A CA 1
ATOM 1463 C C . ALA A 1 202 ? 34.299 -32.675 -14.224 1.00 30.53 202 ALA A C 1
ATOM 1465 O O . ALA A 1 202 ? 34.824 -33.769 -14.448 1.00 30.53 202 ALA A O 1
ATOM 1466 N N . PRO A 1 203 ? 34.975 -31.525 -14.402 1.00 33.56 203 PRO A N 1
ATOM 1467 C CA . PRO A 1 203 ? 36.426 -31.474 -14.450 1.00 33.56 203 PRO A CA 1
ATOM 1468 C C . PRO A 1 203 ? 37.029 -31.223 -13.056 1.00 33.56 203 PRO A C 1
ATOM 1470 O O . PRO A 1 203 ? 36.367 -30.780 -12.117 1.00 33.56 203 PRO A O 1
ATOM 1473 N N . ALA A 1 204 ? 38.306 -31.578 -12.946 1.00 29.20 204 ALA A N 1
ATOM 1474 C CA . ALA A 1 204 ? 39.035 -31.847 -11.718 1.00 29.20 204 ALA A CA 1
ATOM 1475 C C . ALA A 1 204 ? 39.615 -30.619 -10.983 1.00 29.20 204 ALA A C 1
ATOM 1477 O O . ALA A 1 204 ? 40.043 -29.645 -11.591 1.00 29.20 204 ALA A O 1
ATOM 1478 N N . ALA A 1 205 ? 39.688 -30.793 -9.659 1.00 28.83 205 ALA A N 1
ATOM 1479 C CA . ALA A 1 205 ? 40.769 -30.466 -8.721 1.00 28.83 205 ALA A CA 1
ATOM 1480 C C . ALA A 1 205 ? 41.445 -29.075 -8.748 1.00 28.83 205 ALA A C 1
ATOM 1482 O O . ALA A 1 205 ? 42.335 -28.797 -9.545 1.00 28.83 205 ALA A O 1
ATOM 1483 N N . GLY A 1 206 ? 41.165 -28.302 -7.693 1.00 26.48 206 GLY A N 1
ATOM 1484 C CA . GLY A 1 206 ? 42.092 -27.348 -7.078 1.00 26.48 206 GLY A CA 1
ATOM 1485 C C . GLY A 1 206 ? 41.998 -27.483 -5.554 1.00 26.48 206 GLY A C 1
ATOM 1486 O O . GLY A 1 206 ? 40.912 -27.364 -4.991 1.00 26.48 206 GLY A O 1
ATOM 1487 N N . ALA A 1 207 ? 43.107 -27.822 -4.898 1.00 32.47 207 ALA A N 1
ATOM 1488 C CA . ALA A 1 207 ? 43.187 -28.102 -3.462 1.00 32.47 207 ALA A CA 1
ATOM 1489 C C . ALA A 1 207 ? 43.068 -26.827 -2.591 1.00 32.47 207 ALA A C 1
ATOM 1491 O O . ALA A 1 207 ? 43.659 -25.809 -2.950 1.00 32.47 207 ALA A O 1
ATOM 1492 N N . PRO A 1 208 ? 42.395 -26.870 -1.423 1.00 37.41 208 PRO A N 1
ATOM 1493 C CA . PRO A 1 208 ? 42.484 -25.821 -0.403 1.00 37.41 208 PRO A CA 1
ATOM 1494 C C . PRO A 1 208 ? 43.527 -26.165 0.687 1.00 37.41 208 PRO A C 1
ATOM 1496 O O . PRO A 1 208 ? 43.705 -27.346 1.000 1.00 37.41 208 PRO A O 1
ATOM 1499 N N . PRO A 1 209 ? 44.205 -25.181 1.314 1.00 37.03 209 PRO A N 1
ATOM 1500 C CA . PRO A 1 209 ? 45.075 -25.447 2.454 1.00 37.03 209 PRO A CA 1
ATOM 1501 C C . PRO A 1 209 ? 44.303 -25.564 3.780 1.00 37.03 209 PRO A C 1
ATOM 1503 O O . PRO A 1 209 ? 43.203 -25.041 3.955 1.00 37.03 209 PRO A O 1
ATOM 1506 N N . ALA A 1 210 ? 44.931 -26.304 4.693 1.00 29.95 210 ALA A N 1
ATOM 1507 C CA . ALA A 1 210 ? 44.423 -26.845 5.949 1.00 29.95 210 ALA A CA 1
ATOM 1508 C C . ALA A 1 210 ? 44.266 -25.819 7.089 1.00 29.95 210 ALA A C 1
ATOM 1510 O O . ALA A 1 210 ? 45.035 -24.865 7.183 1.00 29.95 210 ALA A O 1
ATOM 1511 N N . GLY A 1 211 ? 43.327 -26.080 8.014 1.00 32.06 211 GLY A N 1
ATOM 1512 C CA . GLY A 1 211 ? 43.223 -25.304 9.258 1.00 32.06 211 GLY A CA 1
ATOM 1513 C C . GLY A 1 211 ? 42.065 -25.596 10.229 1.00 32.06 211 GLY A C 1
ATOM 1514 O O . GLY A 1 211 ? 41.730 -24.705 11.000 1.00 32.06 211 GLY A O 1
ATOM 1515 N N . ALA A 1 212 ? 41.441 -26.783 10.243 1.00 34.28 212 ALA A N 1
ATOM 1516 C CA . ALA A 1 212 ? 40.372 -27.101 11.209 1.00 34.28 212 ALA A CA 1
ATOM 1517 C C . ALA A 1 212 ? 40.818 -28.152 12.255 1.00 34.28 212 ALA A C 1
ATOM 1519 O O . ALA A 1 212 ? 41.368 -29.181 11.857 1.00 34.28 212 ALA A O 1
ATOM 1520 N N . PRO A 1 213 ? 40.580 -27.944 13.569 1.00 37.00 213 PRO A N 1
ATOM 1521 C CA . PRO A 1 213 ? 40.785 -28.968 14.598 1.00 37.00 213 PRO A CA 1
ATOM 1522 C C . PRO A 1 213 ? 39.647 -30.016 14.613 1.00 37.00 213 PRO A C 1
ATOM 1524 O O . PRO A 1 213 ? 38.566 -29.756 14.078 1.00 37.00 213 PRO A O 1
ATOM 1527 N N . PRO A 1 214 ? 39.874 -31.216 15.191 1.00 37.38 214 PRO A N 1
ATOM 1528 C CA . PRO A 1 214 ? 39.050 -32.390 14.925 1.00 37.38 214 PRO A CA 1
ATOM 1529 C C . PRO A 1 214 ? 37.757 -32.447 15.746 1.00 37.38 214 PRO A C 1
ATOM 1531 O O . PRO A 1 214 ? 37.684 -32.016 16.896 1.00 37.38 214 PRO A O 1
ATOM 1534 N N . ALA A 1 215 ? 36.754 -33.069 15.127 1.00 32.09 215 ALA A N 1
ATOM 1535 C CA . ALA A 1 215 ? 35.497 -33.475 15.730 1.00 32.09 215 ALA A CA 1
ATOM 1536 C C . ALA A 1 215 ? 35.704 -34.536 16.824 1.00 32.09 215 ALA A C 1
ATOM 1538 O O . ALA A 1 215 ? 36.455 -35.496 16.640 1.00 32.09 215 ALA A O 1
ATOM 1539 N N . ALA A 1 216 ? 34.966 -34.399 17.925 1.00 33.38 216 ALA A N 1
ATOM 1540 C CA . ALA A 1 216 ? 34.829 -35.422 18.950 1.00 33.38 216 ALA A CA 1
ATOM 1541 C C . ALA A 1 216 ? 33.416 -36.026 18.916 1.00 33.38 216 ALA A C 1
ATOM 1543 O O . ALA A 1 216 ? 32.428 -35.325 19.102 1.00 33.38 216 ALA A O 1
ATOM 1544 N N . GLY A 1 217 ? 33.369 -37.344 18.706 1.00 28.88 217 GLY A N 1
ATOM 1545 C CA . GLY A 1 217 ? 32.748 -38.270 19.655 1.00 28.88 217 GLY A CA 1
ATOM 1546 C C . GLY A 1 217 ? 31.223 -38.356 19.708 1.00 28.88 217 GLY A C 1
ATOM 1547 O O . GLY A 1 217 ? 30.547 -37.512 20.278 1.00 28.88 217 GLY A O 1
ATOM 1548 N N . ALA A 1 218 ? 30.720 -39.481 19.204 1.00 32.22 218 ALA A N 1
ATOM 1549 C CA . ALA A 1 218 ? 29.351 -39.965 19.310 1.00 32.22 218 ALA A CA 1
ATOM 1550 C C . ALA A 1 218 ? 28.834 -40.128 20.755 1.00 32.22 218 ALA A C 1
ATOM 1552 O O . ALA A 1 218 ? 29.580 -40.481 21.665 1.00 32.22 218 ALA A O 1
ATOM 1553 N N . GLY A 1 219 ? 27.513 -40.013 20.916 1.00 27.62 219 GLY A N 1
ATOM 1554 C CA . GLY A 1 219 ? 26.790 -40.445 22.111 1.00 27.62 219 GLY A CA 1
ATOM 1555 C C . GLY A 1 219 ? 25.308 -40.645 21.805 1.00 27.62 219 GLY A C 1
ATOM 1556 O O . GLY A 1 219 ? 24.544 -39.687 21.753 1.00 27.62 219 GLY A O 1
ATOM 1557 N N . GLY A 1 220 ? 24.910 -41.894 21.552 1.00 29.61 220 GLY A N 1
ATOM 1558 C CA . GLY A 1 220 ? 23.512 -42.287 21.390 1.00 29.61 220 GLY A CA 1
ATOM 1559 C C . GLY A 1 220 ? 22.783 -42.380 22.732 1.00 29.61 220 GLY A C 1
ATOM 1560 O O . GLY A 1 220 ? 23.354 -42.807 23.730 1.00 29.61 220 GLY A O 1
ATOM 1561 N N . GLY A 1 221 ? 21.495 -42.036 22.735 1.00 29.23 221 GLY A N 1
ATOM 1562 C CA . GLY A 1 221 ? 20.612 -42.202 23.886 1.00 29.23 221 GLY A CA 1
ATOM 1563 C C . GLY A 1 221 ? 19.148 -42.163 23.464 1.00 29.23 221 GLY A C 1
ATOM 1564 O O . GLY A 1 221 ? 18.605 -41.108 23.154 1.00 29.23 221 GLY A O 1
ATOM 1565 N N . ARG A 1 222 ? 18.518 -43.341 23.425 1.00 33.38 222 ARG A N 1
ATOM 1566 C CA . ARG A 1 222 ? 17.072 -43.534 23.250 1.00 33.38 222 ARG A CA 1
ATOM 1567 C C . ARG A 1 222 ? 16.332 -43.023 24.489 1.00 33.38 222 ARG A C 1
ATOM 1569 O O . ARG A 1 222 ? 16.674 -43.413 25.599 1.00 33.38 222 ARG A O 1
ATOM 1576 N N . GLY A 1 223 ? 15.260 -42.263 24.289 1.00 30.27 223 GLY A N 1
ATOM 1577 C CA . GLY A 1 223 ? 14.314 -41.900 25.342 1.00 30.27 223 GLY A CA 1
ATOM 1578 C C . GLY A 1 223 ? 12.990 -41.457 24.734 1.00 30.27 223 GLY A C 1
ATOM 1579 O O . GLY A 1 223 ? 12.862 -40.333 24.263 1.00 30.27 223 GLY A O 1
ATOM 1580 N N . GLY A 1 224 ? 12.024 -42.376 24.681 1.00 37.97 224 GLY A N 1
ATOM 1581 C CA . GLY A 1 224 ? 10.669 -42.098 24.226 1.00 37.97 224 GLY A CA 1
ATOM 1582 C C . GLY A 1 224 ? 9.900 -41.273 25.254 1.00 37.97 224 GLY A C 1
ATOM 1583 O O . GLY A 1 224 ? 9.815 -41.646 26.418 1.00 37.97 224 GLY A O 1
ATOM 1584 N N . GLY A 1 225 ? 9.292 -40.186 24.792 1.00 30.17 225 GLY A N 1
ATOM 1585 C CA . GLY A 1 225 ? 8.318 -39.402 25.537 1.00 30.17 225 GLY A CA 1
ATOM 1586 C C . GLY A 1 225 ? 7.316 -38.818 24.555 1.00 30.17 225 GLY A C 1
ATOM 1587 O O . GLY A 1 225 ? 7.613 -37.857 23.853 1.00 30.17 225 GLY A O 1
ATOM 1588 N N . ARG A 1 226 ? 6.134 -39.437 24.466 1.00 39.16 226 ARG A N 1
ATOM 1589 C CA . ARG A 1 226 ? 4.977 -38.900 23.744 1.00 39.16 226 ARG A CA 1
ATOM 1590 C C . ARG A 1 226 ? 4.455 -37.682 24.511 1.00 39.16 226 ARG A C 1
ATOM 1592 O O . ARG A 1 226 ? 3.534 -37.801 25.308 1.00 39.16 226 ARG A O 1
ATOM 1599 N N . GLY A 1 227 ? 5.066 -36.526 24.284 1.00 27.47 227 GLY A N 1
ATOM 1600 C CA . GLY A 1 227 ? 4.471 -35.236 24.600 1.00 27.47 227 GLY A CA 1
ATOM 1601 C C . GLY A 1 227 ? 3.592 -34.828 23.429 1.00 27.47 227 GLY A C 1
ATOM 1602 O O . GLY A 1 227 ? 4.105 -34.425 22.388 1.00 27.47 227 GLY A O 1
ATOM 1603 N N . ALA A 1 228 ? 2.278 -34.984 23.571 1.00 34.22 228 ALA A N 1
ATOM 1604 C CA . ALA A 1 228 ? 1.331 -34.335 22.680 1.00 34.22 228 ALA A CA 1
ATOM 1605 C C . ALA A 1 228 ? 1.607 -32.825 22.731 1.00 34.22 228 ALA A C 1
ATOM 1607 O O . ALA A 1 228 ? 1.434 -32.198 23.775 1.00 34.22 228 ALA A O 1
ATOM 1608 N N . ALA A 1 229 ? 2.082 -32.253 21.624 1.00 30.64 229 ALA A N 1
ATOM 1609 C CA . ALA A 1 229 ? 2.107 -30.808 21.475 1.00 30.64 229 ALA A CA 1
ATOM 1610 C C . ALA A 1 229 ? 0.656 -30.314 21.606 1.00 30.64 229 ALA A C 1
ATOM 1612 O O . ALA A 1 229 ? -0.223 -30.877 20.944 1.00 30.64 229 ALA A O 1
ATOM 1613 N N . PRO A 1 230 ? 0.363 -29.325 22.466 1.00 34.12 230 PRO A N 1
ATOM 1614 C CA . PRO A 1 230 ? -0.993 -28.834 22.599 1.00 34.12 230 PRO A CA 1
ATOM 1615 C C . PRO A 1 230 ? -1.426 -28.222 21.265 1.00 34.12 230 PRO A C 1
ATOM 1617 O O . PRO A 1 230 ? -0.891 -27.212 20.810 1.00 34.12 230 PRO A O 1
ATOM 1620 N N . ALA A 1 231 ? -2.420 -28.849 20.640 1.00 43.28 231 ALA A N 1
ATOM 1621 C CA . ALA A 1 231 ? -3.289 -28.187 19.688 1.00 43.28 231 ALA A CA 1
ATOM 1622 C C . ALA A 1 231 ? -4.006 -27.067 20.454 1.00 43.28 231 ALA A C 1
ATOM 1624 O O . ALA A 1 231 ? -4.879 -27.335 21.276 1.00 43.28 231 ALA A O 1
ATOM 1625 N N . GLY A 1 232 ? -3.571 -25.821 20.274 1.00 38.75 232 GLY A N 1
ATOM 1626 C CA . GLY A 1 232 ? -4.059 -24.742 21.129 1.00 38.75 232 GLY A CA 1
ATOM 1627 C C . GLY A 1 232 ? -3.488 -23.364 20.836 1.00 38.75 232 GLY A C 1
ATOM 1628 O O . GLY A 1 232 ? -3.253 -22.602 21.763 1.00 38.75 232 GLY A O 1
ATOM 1629 N N . GLY A 1 233 ? -3.278 -23.014 19.567 1.00 31.23 233 GLY A N 1
ATOM 1630 C CA . GLY A 1 233 ? -3.142 -21.613 19.162 1.00 31.23 233 GLY A CA 1
ATOM 1631 C C . GLY A 1 233 ? -4.525 -20.996 18.977 1.00 31.23 233 GLY A C 1
ATOM 1632 O O . GLY A 1 233 ? -4.912 -20.686 17.854 1.00 31.23 233 GLY A O 1
ATOM 1633 N N . GLY A 1 234 ? -5.314 -20.914 20.051 1.00 31.17 234 GLY A N 1
ATOM 1634 C CA . GLY A 1 234 ? -6.613 -20.252 20.009 1.00 31.17 234 GLY A CA 1
ATOM 1635 C C . GLY A 1 234 ? -6.424 -18.807 19.555 1.00 31.17 234 GLY A C 1
ATOM 1636 O O . GLY A 1 234 ? -5.772 -18.025 20.245 1.00 31.17 234 GLY A O 1
ATOM 1637 N N . ARG A 1 235 ? -6.978 -18.453 18.388 1.00 53.03 235 ARG A N 1
ATOM 1638 C CA . ARG A 1 235 ? -7.164 -17.055 17.985 1.00 53.03 235 ARG A CA 1
ATOM 1639 C C . ARG A 1 235 ? -7.914 -16.389 19.137 1.00 53.03 235 ARG A C 1
ATOM 1641 O O . ARG A 1 235 ? -9.030 -16.802 19.447 1.00 53.03 235 ARG A O 1
ATOM 1648 N N . GLY A 1 236 ? -7.250 -15.458 19.825 1.00 37.16 236 GLY A N 1
ATOM 1649 C CA . GLY A 1 236 ? -7.783 -14.834 21.033 1.00 37.16 236 GLY A CA 1
ATOM 1650 C C . GLY A 1 236 ? -9.208 -14.308 20.812 1.00 37.16 236 GLY A C 1
ATOM 1651 O O . GLY A 1 236 ? -9.539 -13.884 19.696 1.00 37.16 236 GLY A O 1
ATOM 1652 N N . PRO A 1 237 ? -10.070 -14.354 21.840 1.00 39.84 237 PRO A N 1
ATOM 1653 C CA . PRO A 1 237 ? -11.452 -13.916 21.719 1.00 39.84 237 PRO A CA 1
ATOM 1654 C C . PRO A 1 237 ? -11.468 -12.410 21.423 1.00 39.84 237 PRO A C 1
ATOM 1656 O O . PRO A 1 237 ? -11.091 -11.604 22.268 1.00 39.84 237 PRO A O 1
ATOM 1659 N N . GLY A 1 238 ? -11.853 -12.038 20.197 1.00 49.50 238 GLY A N 1
ATOM 1660 C CA . GLY A 1 238 ? -12.009 -10.638 19.774 1.00 49.50 238 GLY A CA 1
ATOM 1661 C C . GLY A 1 238 ? -11.400 -10.255 18.420 1.00 49.50 238 GLY A C 1
ATOM 1662 O O . GLY A 1 238 ? -11.532 -9.110 18.006 1.00 49.50 238 GLY A O 1
ATOM 1663 N N . GLY A 1 239 ? -10.732 -11.163 17.705 1.00 63.84 239 GLY A N 1
ATOM 1664 C CA . GLY A 1 239 ? -9.986 -10.789 16.495 1.00 63.84 239 GLY A CA 1
ATOM 1665 C C . GLY A 1 239 ? -10.808 -10.779 15.205 1.00 63.84 239 GLY A C 1
ATOM 1666 O O . GLY A 1 239 ? -10.757 -11.761 14.466 1.00 63.84 239 GLY A O 1
ATOM 1667 N N . GLY A 1 240 ? -11.521 -9.687 14.915 1.00 82.06 240 GLY A N 1
ATOM 1668 C CA . GLY A 1 240 ? -12.000 -9.392 13.560 1.00 82.06 240 GLY A CA 1
ATOM 1669 C C . GLY A 1 240 ? -10.866 -8.946 12.633 1.00 82.06 240 GLY A C 1
ATOM 1670 O O . GLY A 1 240 ? -9.687 -9.006 12.982 1.00 82.06 240 GLY A O 1
ATOM 1671 N N . SER A 1 241 ? -11.213 -8.493 11.437 1.00 92.12 241 SER A N 1
ATOM 1672 C CA . SER A 1 241 ? -10.248 -7.968 10.479 1.00 92.12 241 SER A CA 1
ATOM 1673 C C . SER A 1 241 ? -10.857 -6.848 9.643 1.00 92.12 241 SER A C 1
ATOM 1675 O O . SER A 1 241 ? -12.077 -6.734 9.558 1.00 92.12 241 SER A O 1
ATOM 1677 N N . MET A 1 242 ? -10.026 -6.008 9.035 1.00 96.62 242 MET A N 1
ATOM 1678 C CA . MET A 1 242 ? -10.481 -5.011 8.067 1.00 96.62 242 MET A CA 1
ATOM 1679 C C . MET A 1 242 ? -10.025 -5.444 6.679 1.00 96.62 242 MET A C 1
ATOM 1681 O O . MET A 1 242 ? -8.826 -5.572 6.435 1.00 96.62 242 MET A O 1
ATOM 1685 N N . ARG A 1 243 ? -10.977 -5.681 5.780 1.00 97.12 243 ARG A N 1
ATOM 1686 C CA . ARG A 1 243 ? -10.705 -5.905 4.362 1.00 97.12 243 ARG A CA 1
ATOM 1687 C C . ARG A 1 243 ? -10.770 -4.567 3.638 1.00 97.12 243 ARG A C 1
ATOM 1689 O O . ARG A 1 243 ? -11.690 -3.789 3.875 1.00 97.12 243 ARG A O 1
ATOM 1696 N N . VAL A 1 244 ? -9.813 -4.319 2.754 1.00 98.44 244 VAL A N 1
ATOM 1697 C CA . VAL A 1 244 ? -9.757 -3.135 1.901 1.00 98.44 244 VAL A CA 1
ATOM 1698 C C . VAL A 1 244 ? -9.627 -3.577 0.452 1.00 98.44 244 VAL A C 1
ATOM 1700 O O . VAL A 1 244 ? -8.698 -4.298 0.104 1.00 98.44 244 VAL A O 1
ATOM 1703 N N . ASP A 1 245 ? -10.533 -3.119 -0.397 1.00 97.88 245 ASP A N 1
ATOM 1704 C CA . ASP A 1 245 ? -10.477 -3.314 -1.841 1.00 97.88 245 ASP A CA 1
ATOM 1705 C C . ASP A 1 245 ? -10.067 -1.985 -2.488 1.00 97.88 245 ASP A C 1
ATOM 1707 O O . ASP A 1 245 ? -10.729 -0.960 -2.309 1.00 97.88 245 ASP A O 1
ATOM 1711 N N . THR A 1 246 ? -8.957 -1.984 -3.226 1.00 98.00 246 THR A N 1
ATOM 1712 C CA . THR A 1 246 ? -8.413 -0.810 -3.914 1.00 98.00 246 THR A CA 1
ATOM 1713 C C . THR A 1 246 ? -8.438 -1.004 -5.429 1.00 98.00 246 THR A C 1
ATOM 1715 O O . THR A 1 246 ? -7.978 -2.016 -5.963 1.00 98.00 246 THR A O 1
ATOM 1718 N N . SER A 1 247 ? -8.933 0.010 -6.138 1.00 95.50 247 SER A N 1
ATOM 1719 C CA . SER A 1 247 ? -9.001 0.065 -7.603 1.00 95.50 247 SER A CA 1
ATOM 1720 C C . SER A 1 247 ? -8.518 1.418 -8.139 1.00 95.50 247 SER A C 1
ATOM 1722 O O . SER A 1 247 ? -8.150 2.304 -7.363 1.00 95.50 247 SER A O 1
ATOM 1724 N N . ARG A 1 248 ? -8.521 1.584 -9.471 1.00 94.44 248 ARG A N 1
ATOM 1725 C CA . ARG A 1 248 ? -8.104 2.818 -10.168 1.00 94.44 248 ARG A CA 1
ATOM 1726 C C . ARG A 1 248 ? -6.711 3.283 -9.761 1.00 94.44 248 ARG A C 1
ATOM 1728 O O . ARG A 1 248 ? -6.488 4.457 -9.464 1.00 94.44 248 ARG A O 1
ATOM 1735 N N . LEU A 1 249 ? -5.795 2.329 -9.688 1.00 95.12 249 LEU A N 1
ATOM 1736 C CA . LEU A 1 249 ? -4.410 2.605 -9.364 1.00 95.12 249 LEU A CA 1
ATOM 1737 C C . LEU A 1 249 ? -3.752 3.350 -10.521 1.00 95.12 249 LEU A C 1
ATOM 1739 O O . LEU A 1 249 ? -4.025 3.087 -11.688 1.00 95.12 249 LEU A O 1
ATOM 1743 N N . LYS A 1 250 ? -2.846 4.265 -10.196 1.00 95.31 250 LYS A N 1
ATOM 1744 C CA . LYS A 1 250 ? -1.908 4.795 -11.180 1.00 95.31 250 LYS A CA 1
ATOM 1745 C C . LYS A 1 250 ? -0.823 3.758 -11.449 1.00 95.31 250 LYS A C 1
ATOM 1747 O O . LYS A 1 250 ? -0.277 3.219 -10.493 1.00 95.31 250 LYS A O 1
ATOM 1752 N N . ALA A 1 251 ? -0.475 3.514 -12.713 1.00 96.19 251 ALA A N 1
ATOM 1753 C CA . ALA A 1 251 ? 0.607 2.591 -13.059 1.00 96.19 251 ALA A CA 1
ATOM 1754 C C . ALA A 1 251 ? 1.918 2.965 -12.340 1.00 96.19 251 ALA A C 1
ATOM 1756 O O . ALA A 1 251 ? 2.352 4.121 -12.368 1.00 96.19 251 ALA A O 1
ATOM 1757 N N . GLY A 1 252 ? 2.560 1.981 -11.716 1.00 96.00 252 GLY A N 1
ATOM 1758 C CA . GLY A 1 252 ? 3.727 2.179 -10.860 1.00 96.00 252 GLY A CA 1
ATOM 1759 C C . GLY A 1 252 ? 4.579 0.920 -10.768 1.00 96.00 252 GLY A C 1
ATOM 1760 O O . GLY A 1 252 ? 4.564 0.094 -11.680 1.00 96.00 252 GLY A O 1
ATOM 1761 N N . TYR A 1 253 ? 5.326 0.774 -9.674 1.00 96.44 253 TYR A N 1
ATOM 1762 C CA . TYR A 1 253 ? 6.222 -0.361 -9.473 1.00 96.44 253 TYR A CA 1
ATOM 1763 C C . TYR A 1 253 ? 5.840 -1.202 -8.254 1.00 96.44 253 TYR A C 1
ATOM 1765 O O . TYR A 1 253 ? 5.593 -0.666 -7.178 1.00 96.44 253 TYR A O 1
ATOM 1773 N N . LEU A 1 254 ? 5.839 -2.529 -8.414 1.00 95.69 254 LEU A N 1
ATOM 1774 C CA . LEU A 1 254 ? 5.702 -3.514 -7.332 1.00 95.69 254 LEU A CA 1
ATOM 1775 C C . LEU A 1 254 ? 6.963 -3.575 -6.460 1.00 95.69 254 LEU A C 1
ATOM 1777 O O . LEU A 1 254 ? 6.918 -3.998 -5.304 1.00 95.69 254 LEU A O 1
ATOM 1781 N N . ARG A 1 255 ? 8.106 -3.173 -7.025 1.00 92.31 255 ARG A N 1
ATOM 1782 C CA . ARG A 1 255 ? 9.401 -3.083 -6.349 1.00 92.31 255 ARG A CA 1
ATOM 1783 C C . ARG A 1 255 ? 10.186 -1.894 -6.864 1.00 92.31 255 ARG A C 1
ATOM 1785 O O . ARG A 1 255 ? 10.059 -1.529 -8.025 1.00 92.31 255 ARG A O 1
ATOM 1792 N N . LYS A 1 256 ? 11.072 -1.366 -6.018 1.00 90.62 256 LYS A N 1
ATOM 1793 C CA . LYS A 1 256 ? 11.932 -0.231 -6.365 1.00 90.62 256 LYS A CA 1
ATOM 1794 C C . LYS A 1 256 ? 12.722 -0.440 -7.663 1.00 90.62 256 LYS A C 1
ATOM 1796 O O . LYS A 1 256 ? 12.855 0.476 -8.448 1.00 90.62 256 LYS A O 1
ATOM 1801 N N . ASN A 1 257 ? 13.117 -1.658 -8.005 1.00 91.25 257 ASN A N 1
ATOM 1802 C CA . ASN A 1 257 ? 13.868 -1.929 -9.234 1.00 91.25 257 ASN A CA 1
ATOM 1803 C C . ASN A 1 257 ? 13.061 -1.870 -10.558 1.00 91.25 257 ASN A C 1
ATOM 1805 O O . ASN A 1 257 ? 13.441 -2.528 -11.526 1.00 91.25 257 ASN A O 1
ATOM 1809 N N . GLY A 1 258 ? 11.942 -1.140 -10.595 1.00 93.56 258 GLY A N 1
ATOM 1810 C CA . GLY A 1 258 ? 11.181 -0.868 -11.815 1.00 93.56 258 GLY A CA 1
ATOM 1811 C C . GLY A 1 258 ? 10.229 -1.972 -12.267 1.00 93.56 258 GLY A C 1
ATOM 1812 O O . GLY A 1 258 ? 9.693 -1.893 -13.371 1.00 93.56 258 GLY A O 1
ATOM 1813 N N . VAL A 1 259 ? 10.000 -3.012 -11.456 1.00 96.19 259 VAL A N 1
ATOM 1814 C CA . VAL A 1 259 ? 9.057 -4.076 -11.836 1.00 96.19 259 VAL A CA 1
ATOM 1815 C C . VAL A 1 259 ? 7.629 -3.524 -11.829 1.00 96.19 259 VAL A C 1
ATOM 1817 O O . VAL A 1 259 ? 7.176 -3.104 -10.763 1.00 96.19 259 VAL A O 1
ATOM 1820 N N . PRO A 1 260 ? 6.912 -3.512 -12.966 1.00 97.12 260 PRO A N 1
ATOM 1821 C CA . PRO A 1 260 ? 5.699 -2.715 -13.099 1.00 97.12 260 PRO A CA 1
ATOM 1822 C C . PRO A 1 260 ? 4.446 -3.389 -12.531 1.00 97.12 260 PRO A C 1
ATOM 1824 O O . PRO A 1 260 ? 4.341 -4.614 -12.482 1.00 97.12 260 PRO A O 1
ATOM 1827 N N . TYR A 1 261 ? 3.465 -2.557 -12.191 1.00 97.94 261 TYR A N 1
ATOM 1828 C CA . TYR A 1 261 ? 2.042 -2.894 -12.244 1.00 97.94 261 TYR A CA 1
ATOM 1829 C C . TYR A 1 261 ? 1.306 -1.840 -13.083 1.00 97.94 261 TYR A C 1
ATOM 1831 O O . TYR A 1 261 ? 1.707 -0.672 -13.132 1.00 97.94 261 TYR A O 1
ATOM 1839 N N . SER A 1 262 ? 0.243 -2.246 -13.771 1.00 97.25 262 SER A N 1
ATOM 1840 C CA . SER A 1 262 ? -0.533 -1.372 -14.655 1.00 97.25 262 SER A CA 1
ATOM 1841 C C . SER A 1 262 ? -1.605 -0.558 -13.926 1.00 97.25 262 SER A C 1
ATOM 1843 O O . SER A 1 262 ? -1.915 -0.785 -12.760 1.00 97.25 262 SER A O 1
ATOM 1845 N N . ASP A 1 263 ? -2.224 0.377 -14.640 1.00 95.75 263 ASP A N 1
ATOM 1846 C CA . ASP A 1 263 ? -3.417 1.101 -14.188 1.00 95.75 263 ASP A CA 1
ATOM 1847 C C . ASP A 1 263 ? -4.681 0.220 -14.099 1.00 95.75 263 ASP A C 1
ATOM 1849 O O . ASP A 1 263 ? -5.666 0.587 -13.456 1.00 95.75 263 ASP A O 1
ATOM 1853 N N . ARG A 1 264 ? -4.640 -0.981 -14.690 1.00 95.62 264 ARG A N 1
ATOM 1854 C C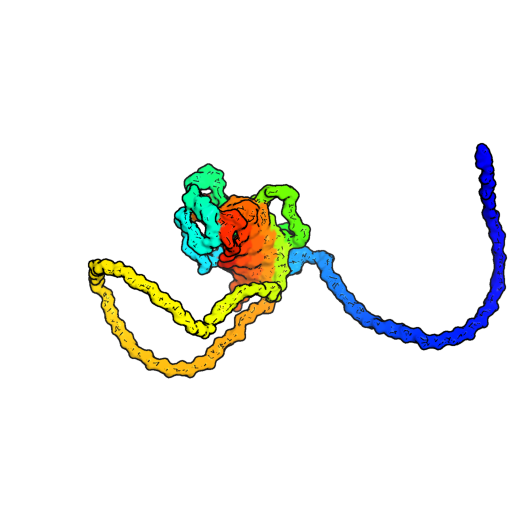A . ARG A 1 264 ? -5.671 -2.021 -14.560 1.00 95.62 264 ARG A CA 1
ATOM 1855 C C . ARG A 1 264 ? -5.462 -2.914 -13.341 1.00 95.62 264 ARG A C 1
ATOM 1857 O O . ARG A 1 264 ? -6.238 -3.849 -13.138 1.00 95.62 264 ARG A O 1
ATOM 1864 N N . ALA A 1 265 ? -4.416 -2.666 -12.553 1.00 97.50 265 ALA A N 1
ATOM 1865 C CA . ALA A 1 265 ? -4.176 -3.421 -11.343 1.00 97.50 265 ALA A CA 1
ATOM 1866 C C . ALA A 1 265 ? -5.285 -3.172 -10.308 1.00 97.50 265 ALA A C 1
ATOM 1868 O O . ALA A 1 265 ? -5.764 -2.052 -10.111 1.00 97.50 265 ALA A O 1
ATOM 1869 N N . THR A 1 266 ? -5.657 -4.236 -9.607 1.00 97.38 266 THR A N 1
ATOM 1870 C CA . THR A 1 266 ? -6.531 -4.193 -8.431 1.00 97.38 266 THR A CA 1
ATOM 1871 C C . THR A 1 266 ? -5.798 -4.791 -7.250 1.00 97.38 266 THR A C 1
ATOM 1873 O O . THR A 1 266 ? -4.962 -5.683 -7.420 1.00 97.38 266 THR A O 1
ATOM 1876 N N . MET A 1 267 ? -6.125 -4.322 -6.055 1.00 98.19 267 MET A N 1
ATOM 1877 C CA . MET A 1 267 ? -5.485 -4.781 -4.837 1.00 98.19 267 MET A CA 1
ATOM 1878 C C . MET A 1 267 ? -6.528 -5.076 -3.771 1.00 98.19 267 MET A C 1
ATOM 1880 O O . MET A 1 267 ? -7.469 -4.310 -3.590 1.00 98.19 267 MET A O 1
ATOM 1884 N N . ILE A 1 268 ? -6.334 -6.177 -3.059 1.00 98.31 268 ILE A N 1
ATOM 1885 C CA . ILE A 1 268 ? -7.085 -6.502 -1.852 1.00 98.31 268 ILE A CA 1
ATOM 1886 C C . ILE A 1 268 ? -6.091 -6.537 -0.708 1.00 98.31 268 ILE A C 1
ATOM 1888 O O . ILE A 1 268 ? -5.033 -7.156 -0.817 1.00 98.31 268 ILE A O 1
ATOM 1892 N N . GLU A 1 269 ? -6.440 -5.904 0.395 1.00 98.38 269 GLU A N 1
ATOM 1893 C CA . GLU A 1 269 ? -5.685 -5.970 1.628 1.00 98.38 269 GLU A CA 1
ATOM 1894 C C . GLU A 1 269 ? -6.552 -6.438 2.774 1.00 98.38 269 GLU A C 1
ATOM 1896 O O . GLU A 1 269 ? -7.761 -6.224 2.832 1.00 98.38 269 GLU A O 1
ATOM 1901 N N . PHE A 1 270 ? -5.881 -7.064 3.716 1.00 97.50 270 PHE A N 1
ATOM 1902 C CA . PHE A 1 270 ? -6.479 -7.693 4.863 1.00 97.50 270 PHE A CA 1
ATOM 1903 C C . PHE A 1 270 ? -5.649 -7.321 6.078 1.00 97.50 270 PHE A C 1
ATOM 1905 O O . PHE A 1 270 ? -4.534 -7.809 6.231 1.00 97.50 270 PHE A O 1
ATOM 1912 N N . PHE A 1 271 ? -6.187 -6.440 6.912 1.00 97.62 271 PHE A N 1
ATOM 1913 C CA . PHE A 1 271 ? -5.542 -5.974 8.130 1.00 97.62 271 PHE A CA 1
ATOM 1914 C C . PHE A 1 271 ? -6.050 -6.802 9.304 1.00 97.62 271 PHE A C 1
ATOM 1916 O O . PHE A 1 271 ? -7.237 -6.763 9.643 1.00 97.62 271 PHE A O 1
ATOM 1923 N N . ASP A 1 272 ? -5.144 -7.539 9.931 1.00 94.94 272 ASP A N 1
ATOM 1924 C CA . ASP A 1 272 ? -5.400 -8.338 11.120 1.00 94.94 272 ASP A CA 1
ATOM 1925 C C . ASP A 1 272 ? -4.588 -7.763 12.275 1.00 94.94 272 ASP A C 1
ATOM 1927 O O . ASP A 1 272 ? -3.359 -7.743 12.238 1.00 94.94 272 ASP A O 1
ATOM 1931 N N . ARG A 1 273 ? -5.276 -7.286 13.313 1.00 94.19 273 ARG A N 1
ATOM 1932 C CA . ARG A 1 273 ? -4.641 -6.778 14.532 1.00 94.19 273 ARG A CA 1
ATOM 1933 C C . ARG A 1 273 ? -4.598 -7.875 15.584 1.00 94.19 273 ARG A C 1
ATOM 1935 O O . ARG A 1 273 ? -5.594 -8.556 15.822 1.00 94.19 273 ARG A O 1
ATOM 1942 N N . MET A 1 274 ? -3.473 -7.983 16.273 1.00 92.62 274 MET A N 1
ATOM 1943 C CA . MET A 1 274 ? -3.273 -8.929 17.362 1.00 92.62 274 MET A CA 1
ATOM 1944 C C . MET A 1 274 ? -2.583 -8.264 18.548 1.00 92.62 274 MET A C 1
ATOM 1946 O O . MET A 1 274 ? -1.803 -7.323 18.402 1.00 92.62 274 MET A O 1
ATOM 1950 N N . THR A 1 275 ? -2.903 -8.756 19.737 1.00 92.94 275 THR A N 1
ATOM 1951 C CA . THR A 1 275 ? -2.222 -8.393 20.976 1.00 92.94 275 THR A CA 1
ATOM 1952 C C . THR A 1 275 ? -1.579 -9.657 21.515 1.00 92.94 275 THR A C 1
ATOM 1954 O O . THR A 1 275 ? -2.258 -10.664 21.715 1.00 92.94 275 THR A O 1
ATOM 1957 N N . GLU A 1 276 ? -0.264 -9.622 21.668 1.00 90.00 276 GLU A N 1
ATOM 1958 C CA . GLU A 1 276 ? 0.521 -10.737 22.175 1.00 90.00 276 GLU A CA 1
ATOM 1959 C C . GLU A 1 276 ? 0.416 -10.834 23.707 1.00 90.00 276 GLU A C 1
ATOM 1961 O O . GLU A 1 276 ? 0.114 -9.841 24.375 1.00 90.00 276 GLU A O 1
ATOM 1966 N N . PRO A 1 277 ? 0.700 -12.007 24.307 1.00 92.81 277 PRO A N 1
ATOM 1967 C CA . PRO A 1 277 ? 0.669 -12.178 25.763 1.00 92.81 277 PRO A CA 1
ATOM 1968 C C . PRO A 1 277 ? 1.619 -11.251 26.537 1.00 92.81 277 PRO A C 1
ATOM 1970 O O . PRO A 1 277 ? 1.386 -10.968 27.707 1.00 92.81 277 PRO A O 1
ATOM 1973 N N . ASN A 1 278 ? 2.686 -10.777 25.890 1.00 92.88 278 ASN A N 1
ATOM 1974 C CA . ASN A 1 278 ? 3.638 -9.806 26.440 1.00 92.88 278 ASN A CA 1
ATOM 1975 C C . ASN A 1 278 ? 3.099 -8.355 26.441 1.00 92.88 278 ASN A C 1
ATOM 1977 O O . ASN A 1 278 ? 3.785 -7.460 26.928 1.00 92.88 278 ASN A O 1
ATOM 1981 N N . GLY A 1 279 ? 1.899 -8.112 25.899 1.00 93.06 279 GLY A N 1
ATOM 1982 C CA . GLY A 1 279 ? 1.288 -6.788 25.764 1.00 93.06 279 GLY A CA 1
ATOM 1983 C C . GLY A 1 279 ? 1.662 -6.032 24.485 1.00 93.06 279 GLY A C 1
ATOM 1984 O O . GLY A 1 279 ? 1.086 -4.972 24.226 1.00 93.06 279 GLY A O 1
ATOM 1985 N N . ASP A 1 280 ? 2.572 -6.561 23.662 1.00 94.75 280 ASP A N 1
ATOM 1986 C CA . ASP A 1 280 ? 2.882 -5.977 22.362 1.00 94.75 280 ASP A CA 1
ATOM 1987 C C . ASP A 1 280 ? 1.657 -6.050 21.447 1.00 94.75 280 ASP A C 1
ATOM 1989 O O . ASP A 1 280 ? 0.932 -7.046 21.380 1.00 94.75 280 ASP A O 1
ATOM 1993 N N . VAL A 1 281 ? 1.429 -4.967 20.709 1.00 96.56 281 VAL A N 1
ATOM 1994 C CA . VAL A 1 281 ? 0.347 -4.888 19.733 1.00 96.56 281 VAL A CA 1
ATOM 1995 C C . VAL A 1 281 ? 0.948 -4.853 18.343 1.00 96.56 281 VAL A C 1
ATOM 1997 O O . VAL A 1 281 ? 1.779 -3.997 18.031 1.00 96.56 281 VAL A O 1
ATOM 2000 N N . TRP A 1 282 ? 0.468 -5.759 17.505 1.00 96.44 282 TRP A N 1
ATOM 2001 C CA . TRP A 1 282 ? 0.883 -5.905 16.124 1.00 96.44 282 TRP A CA 1
ATOM 2002 C C . TRP A 1 282 ? -0.319 -5.780 15.202 1.00 96.44 282 TRP A C 1
ATOM 2004 O O . TRP A 1 282 ? -1.451 -6.097 15.582 1.00 96.44 282 TRP A O 1
ATOM 2014 N N . PHE A 1 283 ? -0.071 -5.368 13.968 1.00 96.25 283 PHE A N 1
ATOM 2015 C CA . PHE A 1 283 ? -0.946 -5.758 12.879 1.00 96.25 283 PHE A CA 1
ATOM 2016 C C . PHE A 1 283 ? -0.138 -6.387 11.755 1.00 96.25 283 PHE A C 1
ATOM 2018 O O . PHE A 1 283 ? 1.027 -6.053 11.520 1.00 96.25 283 PHE A O 1
ATOM 2025 N N . VAL A 1 284 ? -0.792 -7.308 11.065 1.00 96.31 284 VAL A N 1
ATOM 2026 C CA . VAL A 1 284 ? -0.305 -7.933 9.846 1.00 96.31 284 VAL A CA 1
ATOM 2027 C C . VAL A 1 284 ? -1.224 -7.497 8.723 1.00 96.31 284 VAL A C 1
ATOM 2029 O O . VAL A 1 284 ? -2.445 -7.494 8.885 1.00 96.31 284 VAL A O 1
ATOM 2032 N N . VAL A 1 285 ? -0.641 -7.102 7.598 1.00 97.62 285 VAL A N 1
ATOM 2033 C CA . VAL A 1 285 ? -1.395 -6.848 6.374 1.00 97.62 285 VAL A CA 1
ATOM 2034 C C . VAL A 1 285 ? -1.045 -7.915 5.350 1.00 97.62 285 VAL A C 1
ATOM 2036 O O . VAL A 1 285 ? 0.118 -8.077 4.986 1.00 97.62 285 VAL A O 1
ATOM 2039 N N . THR A 1 286 ? -2.050 -8.662 4.897 1.00 97.62 286 THR A N 1
ATOM 2040 C CA . THR A 1 286 ? -1.919 -9.506 3.704 1.00 97.62 286 THR A CA 1
ATOM 2041 C C . THR A 1 286 ? -2.387 -8.704 2.502 1.00 97.62 286 THR A C 1
ATOM 2043 O O . THR A 1 286 ? -3.552 -8.321 2.443 1.00 97.62 286 THR A O 1
ATOM 2046 N N . THR A 1 287 ? -1.494 -8.464 1.550 1.00 98.12 287 THR A N 1
ATOM 2047 C CA . THR A 1 287 ? -1.769 -7.730 0.313 1.00 98.12 287 THR A CA 1
ATOM 2048 C C . THR A 1 287 ? -1.787 -8.702 -0.858 1.00 98.12 287 THR A C 1
ATOM 2050 O O . THR A 1 287 ? -0.838 -9.461 -1.043 1.00 98.12 287 THR A O 1
ATOM 2053 N N . ILE A 1 288 ? -2.844 -8.652 -1.663 1.00 98.31 288 ILE A N 1
ATOM 2054 C CA . ILE A 1 288 ? -3.025 -9.423 -2.893 1.00 98.31 288 ILE A CA 1
ATOM 2055 C C . ILE A 1 288 ? -3.139 -8.432 -4.045 1.00 98.31 288 ILE A C 1
ATOM 2057 O O . ILE A 1 288 ? -4.133 -7.715 -4.145 1.00 98.31 288 ILE A O 1
ATOM 2061 N N . VAL A 1 289 ? -2.142 -8.400 -4.924 1.00 98.62 289 VAL A N 1
ATOM 2062 C CA . VAL A 1 289 ? -2.168 -7.588 -6.144 1.00 98.62 289 VAL A CA 1
ATOM 2063 C C . VAL A 1 289 ? -2.490 -8.474 -7.338 1.00 98.62 289 VAL A C 1
ATOM 2065 O O . VAL A 1 289 ? -1.866 -9.516 -7.538 1.00 98.62 289 VAL A O 1
ATOM 2068 N N . ARG A 1 290 ? -3.448 -8.032 -8.153 1.00 98.44 290 ARG A N 1
ATOM 2069 C CA . ARG A 1 290 ? -3.790 -8.631 -9.445 1.00 98.44 290 ARG A CA 1
ATOM 2070 C C . ARG A 1 290 ? -3.576 -7.610 -10.535 1.00 98.44 290 ARG A C 1
ATOM 2072 O O . ARG A 1 290 ? -4.112 -6.510 -10.442 1.00 98.44 290 ARG A O 1
ATOM 2079 N N . ASP A 1 291 ? -2.847 -7.987 -11.573 1.00 98.31 291 ASP A N 1
ATOM 2080 C CA . ASP A 1 291 ? -2.639 -7.139 -12.736 1.00 98.31 291 ASP A CA 1
ATOM 2081 C C . ASP A 1 291 ? -2.677 -7.974 -14.025 1.00 98.31 291 ASP A C 1
ATOM 2083 O O . ASP A 1 291 ? -1.747 -8.732 -14.297 1.00 98.31 291 ASP A O 1
ATOM 2087 N N . PRO A 1 292 ? -3.722 -7.822 -14.855 1.00 97.56 292 PRO A N 1
ATOM 2088 C CA . PRO A 1 292 ? -3.861 -8.589 -16.088 1.00 97.56 292 PRO A CA 1
ATOM 2089 C C . PRO A 1 292 ? -2.861 -8.191 -17.187 1.00 97.56 292 PRO A C 1
ATOM 2091 O O . PRO A 1 292 ? -2.884 -8.797 -18.256 1.00 97.56 292 PRO A O 1
ATOM 2094 N N . VAL A 1 293 ? -2.052 -7.138 -17.004 1.00 98.25 293 VAL A N 1
ATOM 2095 C CA . VAL A 1 293 ? -1.035 -6.724 -17.988 1.00 98.25 293 VAL A CA 1
ATOM 2096 C C . VAL A 1 293 ? 0.305 -7.403 -17.723 1.00 98.25 293 VAL A C 1
ATOM 2098 O O . VAL A 1 293 ? 0.873 -7.971 -18.652 1.00 98.25 293 VAL A O 1
ATOM 2101 N N . TYR A 1 294 ? 0.820 -7.345 -16.490 1.00 98.31 294 TYR A N 1
ATOM 2102 C CA . TYR A 1 294 ? 2.227 -7.667 -16.215 1.00 98.31 294 TYR A CA 1
ATOM 2103 C C . TYR A 1 294 ? 2.462 -8.926 -15.367 1.00 98.31 294 TYR A C 1
ATOM 2105 O O . TYR A 1 294 ? 3.603 -9.393 -15.307 1.00 98.31 294 TYR A O 1
ATOM 2113 N N . ILE A 1 295 ? 1.434 -9.511 -14.738 1.00 97.69 295 ILE A N 1
ATOM 2114 C CA . ILE A 1 295 ? 1.580 -10.717 -13.902 1.00 97.69 295 ILE A CA 1
ATOM 2115 C C . ILE A 1 295 ? 0.597 -11.825 -14.318 1.00 97.69 295 ILE A C 1
ATOM 2117 O O . ILE A 1 295 ? -0.494 -11.559 -14.809 1.00 97.69 295 ILE A O 1
ATOM 2121 N N . ASN A 1 296 ? 1.003 -13.086 -14.153 1.00 95.62 296 ASN A N 1
ATOM 2122 C CA . ASN A 1 296 ? 0.248 -14.288 -14.547 1.00 95.62 296 ASN A CA 1
ATOM 2123 C C . ASN A 1 296 ? -0.625 -14.870 -13.420 1.00 95.62 296 ASN A C 1
ATOM 2125 O O . ASN A 1 296 ? -1.308 -15.872 -13.619 1.00 95.62 296 ASN A O 1
ATOM 2129 N N . GLY A 1 297 ? -0.579 -14.281 -12.228 1.00 95.06 297 GLY A N 1
ATOM 2130 C CA . GLY A 1 297 ? -1.322 -14.731 -11.059 1.00 95.06 297 GLY A CA 1
ATOM 2131 C C . GLY A 1 297 ? -1.246 -13.711 -9.931 1.00 95.06 297 GLY A C 1
ATOM 2132 O O . GLY A 1 297 ? -0.609 -12.667 -10.072 1.00 95.06 297 GLY A O 1
ATOM 2133 N N . ASP A 1 298 ? -1.896 -14.024 -8.814 1.00 97.38 298 ASP A N 1
ATOM 2134 C CA . ASP A 1 298 ? -1.935 -13.159 -7.637 1.00 97.38 298 ASP A CA 1
ATOM 2135 C C . ASP A 1 298 ? -0.521 -12.972 -7.057 1.00 97.38 298 ASP A C 1
ATOM 2137 O O . ASP A 1 298 ? 0.159 -13.940 -6.708 1.00 97.38 298 ASP A O 1
ATOM 2141 N N . PHE A 1 299 ? -0.080 -11.719 -6.913 1.00 97.25 299 PHE A N 1
ATOM 2142 C CA . PHE A 1 299 ? 1.103 -11.398 -6.121 1.00 97.25 299 PHE A CA 1
ATOM 2143 C C . PHE A 1 299 ? 0.683 -11.159 -4.673 1.00 97.25 299 PHE A C 1
ATOM 2145 O O . PHE A 1 299 ? 0.060 -10.145 -4.357 1.00 97.25 299 PHE A O 1
ATOM 2152 N N . ILE A 1 300 ? 1.005 -12.118 -3.805 1.00 96.56 300 ILE A N 1
ATOM 2153 C CA . ILE A 1 300 ? 0.572 -12.136 -2.407 1.00 96.56 300 ILE A CA 1
ATOM 2154 C C . ILE A 1 300 ? 1.765 -11.868 -1.499 1.00 96.56 300 ILE A C 1
ATOM 2156 O O . ILE A 1 300 ? 2.797 -12.527 -1.608 1.00 96.56 300 ILE A O 1
ATOM 2160 N N . THR A 1 301 ? 1.615 -10.923 -0.575 1.00 95.56 301 THR A N 1
ATOM 2161 C CA . THR A 1 301 ? 2.634 -10.606 0.432 1.00 95.56 301 THR A CA 1
ATOM 2162 C C . THR A 1 301 ? 1.996 -10.406 1.797 1.00 95.56 301 THR A C 1
ATOM 2164 O O . THR A 1 301 ? 0.830 -10.030 1.883 1.00 95.56 301 THR A O 1
ATOM 2167 N N . SER A 1 302 ? 2.756 -10.663 2.861 1.00 95.44 302 SER A N 1
ATOM 2168 C CA . SER A 1 302 ? 2.331 -10.436 4.242 1.00 95.44 302 SER A CA 1
ATOM 2169 C C . SER A 1 302 ? 3.386 -9.595 4.943 1.00 95.44 302 SER A C 1
ATOM 2171 O O . SER A 1 302 ? 4.533 -10.030 5.027 1.00 95.44 302 SER A O 1
ATOM 2173 N N . THR A 1 303 ? 3.027 -8.406 5.423 1.00 96.81 303 THR A N 1
ATOM 2174 C CA . THR A 1 303 ? 3.972 -7.494 6.085 1.00 96.81 303 THR A CA 1
ATOM 2175 C C . THR A 1 303 ? 3.531 -7.171 7.511 1.00 96.81 303 THR A C 1
ATOM 2177 O O . THR A 1 303 ? 2.338 -7.156 7.825 1.00 96.81 303 THR A O 1
ATOM 2180 N N . HIS A 1 304 ? 4.510 -6.957 8.394 1.00 97.44 304 HIS A N 1
ATOM 2181 C CA . HIS A 1 304 ? 4.296 -6.875 9.839 1.00 97.44 304 HIS A CA 1
ATOM 2182 C C . HIS A 1 304 ? 4.594 -5.475 10.370 1.00 97.44 304 HIS A C 1
ATOM 2184 O O . HIS A 1 304 ? 5.580 -4.835 9.986 1.00 97.44 304 HIS A O 1
ATOM 2190 N N . PHE A 1 305 ? 3.756 -5.018 11.298 1.00 98.44 305 PHE A N 1
ATOM 2191 C CA . PHE A 1 305 ? 3.902 -3.724 11.946 1.00 98.44 305 PHE A CA 1
ATOM 2192 C C . PHE A 1 305 ? 3.673 -3.833 13.447 1.00 98.44 305 PHE A C 1
ATOM 2194 O O . PHE A 1 305 ? 2.716 -4.464 13.894 1.00 98.44 305 PHE A O 1
ATOM 2201 N N . LYS A 1 306 ? 4.533 -3.172 14.222 1.00 98.38 306 LYS A N 1
ATOM 2202 C CA . LYS A 1 306 ? 4.428 -3.081 15.681 1.00 98.38 306 LYS A CA 1
ATOM 2203 C C . LYS A 1 306 ? 3.951 -1.691 16.088 1.00 98.38 306 LYS A C 1
ATOM 2205 O O . LYS A 1 306 ? 4.400 -0.696 15.519 1.00 98.38 306 LYS A O 1
ATOM 2210 N N . ARG A 1 307 ? 3.055 -1.607 17.072 1.00 98.44 307 ARG A N 1
ATOM 2211 C CA . ARG A 1 307 ? 2.549 -0.331 17.595 1.00 98.44 307 ARG A CA 1
ATOM 2212 C C . ARG A 1 307 ? 3.665 0.446 18.291 1.00 98.44 307 ARG A C 1
ATOM 2214 O O . ARG A 1 307 ? 4.388 -0.108 19.118 1.00 98.44 307 ARG A O 1
ATOM 2221 N N . GLU A 1 308 ? 3.793 1.729 17.974 1.00 98.25 308 GLU A N 1
ATOM 2222 C CA . GLU A 1 308 ? 4.673 2.653 18.692 1.00 98.25 308 GLU A CA 1
ATOM 2223 C C . GLU A 1 308 ? 3.925 3.268 19.891 1.00 98.25 308 GLU A C 1
ATOM 2225 O O . GLU A 1 308 ? 2.699 3.405 19.852 1.00 98.25 308 GLU A O 1
ATOM 2230 N N . PRO A 1 309 ? 4.632 3.676 20.962 1.00 97.06 309 PRO A N 1
ATOM 2231 C CA . PRO A 1 309 ? 3.992 4.285 22.130 1.00 97.06 309 PRO A CA 1
ATOM 2232 C C . PRO A 1 309 ? 3.268 5.603 21.826 1.00 97.06 309 PRO A C 1
ATOM 2234 O O . PRO A 1 309 ? 2.306 5.949 22.504 1.00 97.06 309 PRO A O 1
ATOM 2237 N N . 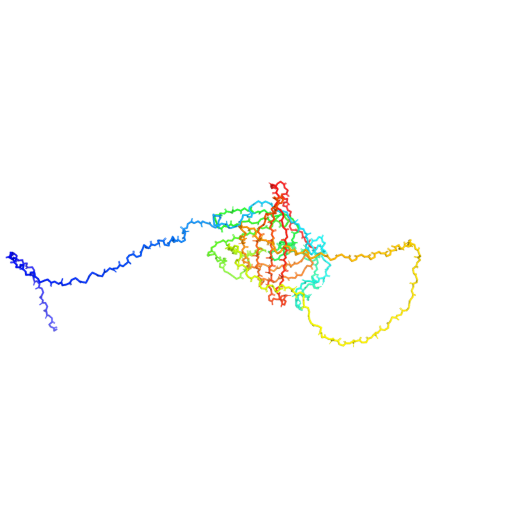ASN A 1 310 ? 3.766 6.362 20.847 1.00 96.12 310 ASN A N 1
ATOM 2238 C CA . ASN A 1 310 ? 3.237 7.652 20.417 1.00 96.12 310 ASN A CA 1
ATOM 2239 C C . ASN A 1 310 ? 3.808 8.032 19.035 1.00 96.12 310 ASN A C 1
ATOM 2241 O O . ASN A 1 310 ? 4.576 7.281 18.431 1.00 96.12 310 ASN A O 1
ATOM 2245 N N . ASP A 1 311 ? 3.472 9.233 18.567 1.00 96.69 311 ASP A N 1
ATOM 2246 C CA . ASP A 1 311 ? 3.815 9.727 17.230 1.00 96.69 311 ASP A CA 1
ATOM 2247 C C . ASP A 1 311 ? 5.218 10.352 17.117 1.00 96.69 311 ASP A C 1
ATOM 2249 O O . ASP A 1 311 ? 5.611 10.767 16.030 1.00 96.69 311 ASP A O 1
ATOM 2253 N N . SER A 1 312 ? 6.007 10.414 18.198 1.00 97.25 312 SER A N 1
ATOM 2254 C CA . SER A 1 312 ? 7.290 11.151 18.232 1.00 97.25 312 SER A CA 1
ATOM 2255 C C . SER A 1 312 ? 8.319 10.701 17.189 1.00 97.25 312 SER A C 1
ATOM 2257 O O . SER A 1 312 ? 9.221 11.459 16.843 1.00 97.25 312 SER A O 1
ATOM 2259 N N . LYS A 1 313 ? 8.195 9.469 16.683 1.00 96.56 313 LYS A N 1
ATOM 2260 C CA . LYS A 1 313 ? 9.104 8.898 15.681 1.00 96.56 313 LYS A CA 1
ATOM 2261 C C . LYS A 1 313 ? 8.566 8.958 14.249 1.00 96.56 313 LYS A C 1
ATOM 2263 O O . LYS A 1 313 ? 9.247 8.483 13.338 1.00 96.56 313 LYS A O 1
ATOM 2268 N N . PHE A 1 314 ? 7.361 9.487 14.038 1.00 97.88 314 PHE A N 1
ATOM 2269 C CA . PHE A 1 314 ? 6.809 9.692 12.702 1.00 97.88 314 PHE A CA 1
ATOM 2270 C C . PHE A 1 314 ? 7.578 10.824 12.011 1.00 97.88 314 PHE A C 1
ATOM 2272 O O . PHE A 1 314 ? 7.559 11.965 12.467 1.00 97.88 314 PHE A O 1
ATOM 2279 N N . SER A 1 315 ? 8.295 10.507 10.932 1.00 97.38 315 SER A N 1
ATOM 2280 C CA . SER A 1 315 ? 9.237 11.435 10.296 1.00 97.38 315 SER A CA 1
ATOM 2281 C C . SER A 1 315 ? 9.021 11.449 8.782 1.00 97.38 315 SER A C 1
ATOM 2283 O O . SER A 1 315 ? 9.635 10.647 8.073 1.00 97.38 315 SER A O 1
ATOM 2285 N N . PRO A 1 316 ? 8.122 12.317 8.278 1.00 97.56 316 PRO A N 1
ATOM 2286 C CA . PRO A 1 316 ? 7.795 12.382 6.859 1.00 97.56 316 PRO A CA 1
ATOM 2287 C C . PRO A 1 316 ? 9.025 12.647 5.991 1.00 97.56 316 PRO A C 1
ATOM 2289 O O . PRO A 1 316 ? 9.783 13.588 6.231 1.00 97.56 316 PRO A O 1
ATOM 2292 N N . LYS A 1 317 ? 9.207 11.824 4.960 1.00 96.88 317 LYS A N 1
ATOM 2293 C CA . LYS A 1 317 ? 10.276 11.931 3.965 1.00 96.88 317 LYS A CA 1
ATOM 2294 C C . LYS A 1 317 ? 9.673 11.831 2.566 1.00 96.88 317 LYS A C 1
ATOM 2296 O O . LYS A 1 317 ? 8.817 10.971 2.351 1.00 96.88 317 LYS A O 1
ATOM 2301 N N . PRO A 1 318 ? 10.120 12.658 1.608 1.00 95.44 318 PRO A N 1
ATOM 2302 C CA . PRO A 1 318 ? 9.600 12.610 0.247 1.00 95.44 318 PRO A CA 1
ATOM 2303 C C . PRO A 1 318 ? 9.891 11.259 -0.417 1.00 95.44 318 PRO A C 1
ATOM 2305 O O . PRO A 1 318 ? 10.722 10.473 0.050 1.00 95.44 318 PRO A O 1
ATOM 2308 N N . CYS A 1 319 ? 9.211 10.994 -1.533 1.00 93.81 319 CYS A N 1
ATOM 2309 C CA . CYS A 1 319 ? 9.543 9.856 -2.382 1.00 93.81 319 CYS A CA 1
ATOM 2310 C C . CYS A 1 319 ? 11.009 9.947 -2.811 1.00 93.81 319 CYS A C 1
ATOM 2312 O O . CYS A 1 319 ? 11.468 11.009 -3.232 1.00 93.81 319 CYS A O 1
ATOM 2314 N N . VAL A 1 320 ? 11.724 8.828 -2.747 1.00 88.38 320 VAL A N 1
ATOM 2315 C CA . VAL A 1 320 ? 13.059 8.721 -3.338 1.00 88.38 320 VAL A CA 1
ATOM 2316 C C . VAL A 1 320 ? 12.993 7.796 -4.538 1.00 88.38 320 VAL A C 1
ATOM 2318 O O . VAL A 1 320 ? 12.387 6.723 -4.463 1.00 88.38 320 VAL A O 1
ATOM 2321 N N . ALA A 1 321 ? 13.609 8.228 -5.638 1.00 76.31 321 ALA A N 1
ATOM 2322 C CA . ALA A 1 321 ? 13.805 7.372 -6.794 1.00 76.31 321 ALA A CA 1
ATOM 2323 C C . ALA A 1 321 ? 14.616 6.129 -6.401 1.00 76.31 321 ALA A C 1
ATOM 2325 O O . ALA A 1 321 ? 15.217 6.064 -5.321 1.00 76.31 321 ALA A O 1
ATOM 2326 N N . SER A 1 322 ? 14.514 5.104 -7.237 1.00 66.69 322 SER A N 1
ATOM 2327 C CA . SER A 1 322 ? 14.980 3.761 -6.905 1.00 66.69 322 SER A CA 1
ATOM 2328 C C . SER A 1 322 ? 16.410 3.489 -7.328 1.00 66.69 322 SER A C 1
ATOM 2330 O O . SER A 1 322 ? 16.827 4.035 -8.369 1.00 66.69 322 SER A O 1
#